Protein AF-A0A933FLZ3-F1 (afdb_monomer_lite)

Foldseek 3Di:
DAALPDADEDEAAEQEAEAAAVGEAFQELRAWFAAPPPHQPPHQFKADPPSDGFWDDQWEEEEQWATFDDPTGGGDHDDDLQDFDHWWIWWGFHPDPPKGIWGTFGEYAYEYAEYEAAHEYAREIAEIDDSHEWIEFGYYEYAYAEYAYDYAYAREIYAYANGIWHAFYHYEHEYQYDPHDDCVRYARAIYHYHPPTYTIHGGYYHYHYDPDDQRPPPPPPPPDDDPPDDPDPPPPPPPPPDDDDDDDDDDDDDDDDDDDDDDDDDDDD

Radius of gyration: 23.02 Å; chains: 1; bounding box: 46×37×81 Å

Structure (mmCIF, N/CA/C/O backbone):
data_AF-A0A933FLZ3-F1
#
_entry.id   AF-A0A933FLZ3-F1
#
loop_
_atom_site.group_PDB
_atom_site.id
_atom_site.type_symbol
_atom_site.label_atom_id
_atom_site.label_alt_id
_atom_site.label_comp_id
_atom_site.label_asym_id
_atom_site.label_entity_id
_atom_site.label_seq_id
_atom_site.pdbx_PDB_ins_code
_atom_site.Cartn_x
_atom_site.Cartn_y
_atom_site.Cartn_z
_atom_site.occupancy
_atom_site.B_iso_or_equiv
_atom_site.auth_seq_id
_atom_site.auth_comp_id
_atom_site.auth_asym_id
_atom_site.auth_atom_id
_atom_site.pdbx_PDB_model_num
ATOM 1 N N . MET A 1 1 ? 11.620 11.643 3.310 1.00 49.72 1 MET A N 1
ATOM 2 C CA . MET A 1 1 ? 11.599 10.931 2.009 1.00 49.72 1 MET A CA 1
ATOM 3 C C . MET A 1 1 ? 12.124 9.516 2.237 1.00 49.72 1 MET A C 1
ATOM 5 O O . MET A 1 1 ? 13.092 9.414 2.986 1.00 49.72 1 MET A O 1
ATOM 9 N N . PRO A 1 2 ? 11.504 8.452 1.684 1.00 60.62 2 PRO A N 1
ATOM 10 C CA . PRO A 1 2 ? 12.055 7.088 1.735 1.00 60.62 2 PRO A CA 1
ATOM 11 C C . PRO A 1 2 ? 13.521 7.049 1.293 1.00 60.62 2 PRO A C 1
ATOM 13 O O . PRO A 1 2 ? 13.923 7.832 0.434 1.00 60.62 2 PRO A O 1
ATOM 16 N N . THR A 1 3 ? 14.321 6.190 1.925 1.00 66.50 3 THR A N 1
ATOM 17 C CA . THR A 1 3 ? 15.752 6.033 1.631 1.00 66.50 3 THR A CA 1
ATOM 18 C C . THR A 1 3 ? 16.044 4.597 1.214 1.00 66.50 3 THR A C 1
ATOM 20 O O . THR A 1 3 ? 15.254 3.687 1.463 1.00 66.50 3 THR A O 1
ATOM 23 N N . ALA A 1 4 ? 17.208 4.373 0.607 1.00 63.31 4 ALA A N 1
ATOM 24 C CA . ALA A 1 4 ? 17.642 3.043 0.182 1.00 63.31 4 ALA A CA 1
ATOM 25 C C . ALA A 1 4 ? 17.971 2.079 1.331 1.00 63.31 4 ALA A C 1
ATOM 27 O O . ALA A 1 4 ? 18.386 0.956 1.069 1.00 63.31 4 ALA A O 1
ATOM 28 N N . THR A 1 5 ? 17.840 2.517 2.585 1.00 64.31 5 THR A N 1
ATOM 29 C CA . THR A 1 5 ? 18.276 1.765 3.770 1.00 64.31 5 THR A CA 1
ATOM 30 C C . THR A 1 5 ? 17.272 1.790 4.922 1.00 64.31 5 THR A C 1
ATOM 32 O O . THR A 1 5 ? 17.476 1.087 5.909 1.00 64.31 5 THR A O 1
ATOM 35 N N . ALA A 1 6 ? 16.174 2.550 4.820 1.00 65.56 6 ALA A N 1
ATOM 36 C CA . ALA A 1 6 ? 15.142 2.597 5.852 1.00 65.56 6 ALA A CA 1
ATOM 37 C C . ALA A 1 6 ? 13.725 2.680 5.259 1.00 65.56 6 ALA A C 1
ATOM 39 O O . ALA A 1 6 ? 13.434 3.517 4.402 1.00 65.56 6 ALA A O 1
ATOM 40 N N . GLY A 1 7 ? 12.832 1.821 5.761 1.00 62.25 7 GLY A N 1
ATOM 41 C CA . GLY A 1 7 ? 11.391 1.891 5.511 1.00 62.25 7 GLY A CA 1
ATOM 42 C C . GLY A 1 7 ? 10.680 2.752 6.558 1.00 62.25 7 GLY A C 1
ATOM 43 O O . GLY A 1 7 ? 11.127 2.844 7.700 1.00 62.25 7 GLY A O 1
ATOM 44 N N . TYR A 1 8 ? 9.563 3.379 6.185 1.00 77.50 8 TYR A N 1
ATOM 45 C CA . TYR A 1 8 ? 8.780 4.211 7.101 1.00 77.50 8 TYR A CA 1
ATOM 46 C C . TYR A 1 8 ? 7.682 3.390 7.771 1.00 77.50 8 TYR A C 1
ATOM 48 O O . TYR A 1 8 ? 6.825 2.808 7.100 1.00 77.50 8 TYR A O 1
ATOM 56 N N . LYS A 1 9 ? 7.705 3.395 9.104 1.00 87.69 9 LYS A N 1
ATOM 57 C CA . LYS A 1 9 ? 6.746 2.712 9.966 1.00 87.69 9 LYS A CA 1
ATOM 58 C C . LYS A 1 9 ? 6.125 3.706 10.945 1.00 87.69 9 LYS A C 1
ATOM 60 O O . LYS A 1 9 ? 6.845 4.467 11.585 1.00 87.69 9 LYS A O 1
ATOM 65 N N . VAL A 1 10 ? 4.808 3.640 11.098 1.00 91.00 10 VAL A N 1
ATOM 66 C CA . VAL A 1 10 ? 4.067 4.249 12.209 1.00 91.00 10 VAL A CA 1
ATOM 67 C C . VAL A 1 10 ? 3.631 3.132 13.153 1.00 91.00 10 VAL A C 1
ATOM 69 O O . VAL A 1 10 ? 3.030 2.158 12.703 1.00 91.00 10 VAL A O 1
ATOM 72 N N . ASP A 1 11 ? 3.964 3.263 14.436 1.00 92.44 11 ASP A N 1
ATOM 73 C CA . ASP A 1 11 ? 3.561 2.345 15.506 1.00 92.44 11 ASP A CA 1
ATOM 74 C C . ASP A 1 11 ? 2.829 3.149 16.586 1.00 92.44 11 ASP A C 1
ATOM 76 O O . ASP A 1 11 ? 3.399 4.093 17.137 1.00 92.44 11 ASP A O 1
ATOM 80 N N . ILE A 1 12 ? 1.558 2.837 16.833 1.00 90.94 12 ILE A N 1
ATOM 81 C CA . ILE A 1 12 ? 0.712 3.543 17.802 1.00 90.94 12 ILE A CA 1
ATOM 82 C C . ILE A 1 12 ? 0.109 2.517 18.751 1.00 90.94 12 ILE A C 1
ATOM 84 O O . ILE A 1 12 ? -0.495 1.541 18.312 1.00 90.94 12 ILE A O 1
ATOM 88 N N . SER A 1 13 ? 0.220 2.781 20.050 1.00 93.38 13 SER A N 1
ATOM 89 C CA . SER A 1 13 ? -0.417 1.990 21.097 1.00 93.38 13 SER A CA 1
ATOM 90 C C . SER A 1 13 ? -1.148 2.917 22.062 1.00 93.38 13 SER A C 1
ATOM 92 O O . SER A 1 13 ? -0.543 3.861 22.573 1.00 93.38 13 SER A O 1
ATOM 94 N N . ALA A 1 14 ? -2.448 2.704 22.269 1.00 90.88 14 ALA A N 1
ATOM 95 C CA . ALA A 1 14 ? -3.270 3.564 23.122 1.00 90.88 14 ALA A CA 1
ATOM 96 C C . ALA A 1 14 ? -4.508 2.840 23.670 1.00 90.88 14 ALA A C 1
ATOM 98 O O . ALA A 1 14 ? -5.087 1.993 23.006 1.00 90.88 14 ALA A O 1
ATOM 99 N N . ASN A 1 15 ? -5.014 3.221 24.844 1.00 90.94 15 ASN A N 1
ATOM 100 C CA . ASN A 1 15 ? -6.300 2.681 25.319 1.00 90.94 15 ASN A CA 1
ATOM 101 C C . ASN A 1 15 ? -7.487 3.197 24.486 1.00 90.94 15 ASN A C 1
ATOM 103 O O . ASN A 1 15 ? -8.404 2.441 24.169 1.00 90.94 15 ASN A O 1
ATOM 107 N N . SER A 1 16 ? -7.445 4.471 24.094 1.00 94.06 16 SER A N 1
ATOM 108 C CA . SER A 1 16 ? -8.414 5.101 23.199 1.00 94.06 16 SER A CA 1
ATOM 109 C C . SER A 1 16 ? -7.672 5.900 22.134 1.00 94.06 16 SER A C 1
ATOM 111 O O . SER A 1 16 ? -6.755 6.654 22.461 1.00 94.06 16 SER A O 1
ATOM 113 N N . LEU A 1 17 ? -8.062 5.729 20.873 1.00 97.25 17 LEU A N 1
ATOM 114 C CA . LEU A 1 17 ? -7.525 6.452 19.728 1.00 97.25 17 LEU A CA 1
ATOM 115 C C . LEU A 1 17 ? -8.673 7.046 18.911 1.00 97.25 17 LEU A C 1
ATOM 117 O O . LEU A 1 17 ? -9.641 6.354 18.595 1.00 97.25 17 LEU A O 1
ATOM 121 N N . THR A 1 18 ? -8.520 8.306 18.512 1.00 97.94 18 THR A N 1
ATOM 122 C CA . THR A 1 18 ? -9.435 8.980 17.589 1.00 97.94 18 THR A CA 1
ATOM 123 C C . THR A 1 18 ? -8.639 9.566 16.433 1.00 97.94 18 THR A C 1
ATOM 125 O O . THR A 1 18 ? -7.663 10.281 16.650 1.00 97.94 18 THR A O 1
ATOM 128 N N . ILE A 1 19 ? -9.076 9.281 15.208 1.00 97.12 19 ILE A N 1
ATOM 129 C CA . ILE A 1 19 ? -8.679 10.004 13.999 1.00 97.12 19 ILE A CA 1
ATOM 130 C C . ILE A 1 19 ? -9.953 10.638 13.446 1.00 97.12 19 ILE A C 1
ATOM 132 O O . ILE A 1 19 ? -10.768 9.951 12.825 1.00 97.12 19 ILE A O 1
ATOM 136 N N . ASP A 1 20 ? -10.137 11.931 13.709 1.00 96.62 20 ASP A N 1
ATOM 137 C CA . ASP A 1 20 ? -11.293 12.686 13.217 1.00 96.62 20 ASP A CA 1
ATOM 138 C C . ASP A 1 20 ? -11.285 12.832 11.684 1.00 96.62 20 ASP A C 1
ATOM 140 O O . ASP A 1 20 ? -10.291 12.540 11.018 1.00 96.62 20 ASP A O 1
ATOM 144 N N . SER A 1 21 ? -12.391 13.317 11.117 1.00 95.75 21 SER A N 1
ATOM 145 C CA . SER A 1 21 ? -12.589 13.446 9.666 1.00 95.75 21 SER A CA 1
ATOM 146 C C . SER A 1 21 ? -11.607 14.385 8.953 1.00 95.75 21 SER A C 1
ATOM 148 O O . SER A 1 21 ? -11.509 14.344 7.729 1.00 95.75 21 SER A O 1
ATOM 150 N N . THR A 1 22 ? -10.902 15.251 9.685 1.00 94.50 22 THR A N 1
ATOM 151 C CA . THR A 1 22 ? -9.871 16.156 9.147 1.00 94.50 22 THR A CA 1
ATOM 152 C C . THR A 1 22 ? -8.454 15.602 9.309 1.00 94.50 22 THR A C 1
ATOM 154 O O . THR A 1 22 ? -7.515 16.099 8.686 1.00 94.50 22 THR A O 1
ATOM 157 N N . SER A 1 23 ? -8.304 14.541 10.100 1.00 96.94 23 SER A N 1
ATOM 158 C CA . SER A 1 23 ? -7.038 13.910 10.441 1.00 96.94 23 SER A CA 1
ATOM 159 C C . SER A 1 23 ? -6.741 12.683 9.574 1.00 96.94 23 SER A C 1
ATOM 161 O O . SER A 1 23 ? -7.628 12.006 9.044 1.00 96.94 23 SER A O 1
ATOM 163 N N . LYS A 1 24 ? -5.452 12.361 9.429 1.00 96.62 24 LYS A N 1
ATOM 164 C CA . LYS A 1 24 ? -5.012 11.138 8.747 1.00 96.62 24 LYS A CA 1
ATOM 165 C C . LYS A 1 24 ? -3.679 10.611 9.263 1.00 96.62 24 LYS A C 1
ATOM 167 O O . LYS A 1 24 ? -2.788 11.384 9.607 1.00 96.62 24 LYS A O 1
ATOM 172 N N . VAL A 1 25 ? -3.525 9.291 9.221 1.00 97.19 25 VAL A N 1
ATOM 173 C CA . VAL A 1 25 ? -2.223 8.615 9.260 1.00 97.19 25 VAL A CA 1
ATOM 174 C C . VAL A 1 25 ? -1.817 8.344 7.817 1.00 97.19 25 VAL A C 1
ATOM 176 O O . VAL A 1 25 ? -2.431 7.522 7.141 1.00 97.19 25 VAL A O 1
ATOM 179 N N . ASP A 1 26 ? -0.801 9.056 7.333 1.00 96.69 26 ASP A N 1
ATOM 180 C CA . ASP A 1 26 ? -0.393 9.018 5.927 1.00 96.69 26 ASP A CA 1
ATOM 181 C C . ASP A 1 26 ? 1.059 8.558 5.774 1.00 96.69 26 ASP A C 1
ATOM 183 O O . ASP A 1 26 ? 2.011 9.302 6.021 1.00 96.69 26 ASP A O 1
ATOM 187 N N . VAL A 1 27 ? 1.215 7.308 5.345 1.00 97.12 27 VAL A N 1
ATOM 188 C CA . VAL A 1 27 ? 2.490 6.705 4.944 1.00 97.12 27 VAL A CA 1
ATOM 189 C C . VAL A 1 27 ? 2.478 6.322 3.460 1.00 97.12 27 VAL A C 1
ATOM 191 O O . VAL A 1 27 ? 3.240 5.454 3.025 1.00 97.12 27 VAL A O 1
ATOM 194 N N . ALA A 1 28 ? 1.626 6.959 2.652 1.00 98.25 28 ALA A N 1
ATOM 195 C CA . ALA A 1 28 ? 1.574 6.707 1.221 1.00 98.25 28 ALA A CA 1
ATOM 196 C C . ALA A 1 28 ? 2.917 7.047 0.556 1.00 98.25 28 ALA A C 1
ATOM 198 O O . ALA A 1 28 ? 3.554 8.057 0.861 1.00 98.25 28 ALA A O 1
ATOM 199 N N . SER A 1 29 ? 3.355 6.204 -0.381 1.00 97.38 29 SER A N 1
ATOM 200 C CA . SER A 1 29 ? 4.621 6.374 -1.113 1.00 97.38 29 SER A CA 1
ATOM 201 C C . SER A 1 29 ? 5.877 6.433 -0.220 1.00 97.38 29 SER A C 1
ATOM 203 O O . SER A 1 29 ? 6.882 7.034 -0.611 1.00 97.38 29 SER A O 1
ATOM 205 N N . ARG A 1 30 ? 5.828 5.870 1.001 1.00 96.81 30 ARG A N 1
ATOM 206 C CA . ARG A 1 30 ? 6.942 5.848 1.975 1.00 96.81 30 ARG A CA 1
ATOM 207 C C . ARG A 1 30 ? 7.618 4.473 2.141 1.00 96.81 30 ARG A C 1
ATOM 209 O O . ARG A 1 30 ? 8.337 4.258 3.115 1.00 96.81 30 ARG A O 1
ATOM 216 N N . GLY A 1 31 ? 7.381 3.550 1.215 1.00 97.38 31 GLY A N 1
ATOM 217 C CA . GLY A 1 31 ? 8.025 2.239 1.143 1.00 97.38 31 GLY A CA 1
ATOM 218 C C . GLY A 1 31 ? 9.303 2.235 0.306 1.00 97.38 31 GLY A C 1
ATOM 219 O O . GLY A 1 31 ? 9.977 3.259 0.182 1.00 97.38 31 GLY A O 1
ATOM 220 N N . PHE A 1 32 ? 9.644 1.078 -0.266 1.00 98.38 32 PHE A N 1
ATOM 221 C CA . PHE A 1 32 ? 10.832 0.925 -1.105 1.00 98.38 32 PHE A CA 1
ATOM 222 C C . PHE A 1 32 ? 10.760 1.811 -2.357 1.00 98.38 32 PHE A C 1
ATOM 224 O O . PHE A 1 32 ? 9.687 2.045 -2.923 1.00 98.38 32 PHE A O 1
ATOM 231 N N . LEU A 1 33 ? 11.923 2.307 -2.785 1.00 98.38 33 LEU A N 1
ATOM 232 C CA . LEU A 1 33 ? 12.031 3.270 -3.878 1.00 98.38 33 LEU A CA 1
ATOM 233 C C . LEU A 1 33 ? 11.733 2.636 -5.242 1.00 98.38 33 LEU A C 1
ATOM 235 O O . LEU A 1 33 ? 12.150 1.515 -5.528 1.00 98.38 33 LEU A O 1
ATOM 239 N N . GLY A 1 34 ? 11.035 3.368 -6.107 1.00 98.25 34 GLY A N 1
ATOM 240 C CA . GLY A 1 34 ? 10.845 2.995 -7.509 1.00 98.25 34 GLY A CA 1
ATOM 241 C C . GLY A 1 34 ? 12.086 3.257 -8.369 1.00 98.25 34 GLY A C 1
ATOM 242 O O . GLY A 1 34 ? 13.029 3.932 -7.951 1.00 98.25 34 GLY A O 1
ATOM 243 N N . GLY A 1 35 ? 12.105 2.721 -9.588 1.00 98.00 35 GLY A N 1
ATOM 244 C CA . GLY A 1 35 ? 13.198 2.920 -10.541 1.00 98.00 35 GLY A CA 1
ATOM 245 C C . GLY A 1 35 ? 13.467 4.402 -10.824 1.00 98.00 35 GLY A C 1
ATOM 246 O O . GLY A 1 35 ? 12.540 5.192 -10.989 1.00 98.00 35 GLY A O 1
ATOM 247 N N . LYS A 1 36 ? 14.746 4.773 -10.889 1.00 97.25 36 LYS A N 1
ATOM 248 C CA . LYS A 1 36 ? 15.303 6.120 -11.110 1.00 97.25 36 LYS A CA 1
ATOM 249 C C . LYS A 1 36 ? 14.946 7.153 -10.037 1.00 97.25 36 LYS A C 1
ATOM 251 O O . LYS A 1 36 ? 15.308 8.319 -10.174 1.00 97.25 36 LYS A O 1
ATOM 256 N N . GLN A 1 37 ? 14.280 6.749 -8.958 1.00 97.00 37 GLN A N 1
ATOM 257 C CA . GLN A 1 37 ? 14.013 7.637 -7.833 1.00 97.00 37 GLN A CA 1
ATOM 258 C C . GLN A 1 37 ? 15.326 8.043 -7.147 1.00 97.00 37 GLN A C 1
ATOM 260 O O . GLN A 1 37 ? 16.231 7.208 -7.028 1.00 97.00 37 GLN A O 1
ATOM 265 N N . PRO A 1 38 ? 15.445 9.291 -6.658 1.00 94.62 38 PRO A N 1
ATOM 266 C CA . PRO A 1 38 ? 16.615 9.722 -5.906 1.00 94.62 38 PRO A CA 1
ATOM 267 C C . PRO A 1 38 ? 16.921 8.767 -4.747 1.00 94.62 38 PRO A C 1
ATOM 269 O O . PRO A 1 38 ? 16.056 8.475 -3.923 1.00 94.62 38 PRO A O 1
ATOM 272 N N . GLY A 1 39 ? 18.159 8.277 -4.697 1.00 93.19 39 GLY A N 1
ATOM 273 C CA . GLY A 1 39 ? 18.618 7.322 -3.689 1.00 93.19 39 GLY A CA 1
ATOM 274 C C . GLY A 1 39 ? 18.493 5.850 -4.083 1.00 93.19 39 GLY A C 1
ATOM 275 O O . GLY A 1 39 ? 19.142 5.037 -3.442 1.00 93.19 39 GLY A O 1
ATOM 276 N N . ASN A 1 40 ? 17.748 5.476 -5.129 1.00 96.12 40 ASN A N 1
ATOM 277 C CA . ASN A 1 40 ? 17.697 4.083 -5.584 1.00 96.12 40 ASN A CA 1
ATOM 278 C C . ASN A 1 40 ? 18.995 3.705 -6.339 1.00 96.12 40 ASN A C 1
ATOM 280 O O . ASN A 1 40 ? 19.263 4.285 -7.395 1.00 96.12 40 ASN A O 1
ATOM 284 N N . PRO A 1 41 ? 19.791 2.726 -5.857 1.00 96.00 41 PRO A N 1
ATOM 285 C CA . PRO A 1 41 ? 21.058 2.357 -6.487 1.00 96.00 41 PRO A CA 1
ATOM 286 C C . PRO A 1 41 ? 20.900 1.455 -7.724 1.00 96.00 41 PRO A C 1
ATOM 288 O O . PRO A 1 41 ? 21.867 1.250 -8.453 1.00 96.00 41 PRO A O 1
ATOM 291 N N . PHE A 1 42 ? 19.706 0.918 -7.999 1.00 96.81 42 PHE A N 1
ATOM 292 C CA . PHE A 1 42 ? 19.474 -0.081 -9.054 1.00 96.81 42 PHE A CA 1
ATOM 293 C C . PHE A 1 42 ? 19.017 0.520 -10.389 1.00 96.81 42 PHE A C 1
ATOM 295 O O . PHE A 1 42 ? 18.425 -0.162 -11.230 1.00 96.81 42 PHE A O 1
ATOM 302 N N . GLY A 1 43 ? 19.281 1.810 -10.606 1.00 96.06 43 GLY A N 1
ATOM 303 C CA . GLY A 1 43 ? 18.947 2.493 -11.848 1.00 96.06 43 GLY A CA 1
ATOM 304 C C . GLY A 1 43 ? 17.454 2.393 -12.141 1.00 96.06 43 GLY A C 1
ATOM 305 O O . GLY A 1 43 ? 16.652 3.017 -11.468 1.00 96.06 43 GLY A O 1
ATOM 306 N N . ARG A 1 44 ? 17.066 1.621 -13.155 1.00 97.56 44 ARG A N 1
ATOM 307 C CA . ARG A 1 44 ? 15.678 1.518 -13.642 1.00 97.56 44 ARG A CA 1
ATOM 308 C C . ARG A 1 44 ? 14.796 0.547 -12.860 1.00 97.56 44 ARG A C 1
ATOM 310 O O . ARG A 1 44 ? 13.585 0.535 -13.069 1.00 97.56 44 ARG A O 1
ATOM 317 N N . TYR A 1 45 ? 15.383 -0.268 -11.997 1.00 98.44 45 TYR A N 1
ATOM 318 C CA . TYR A 1 45 ? 14.654 -1.311 -11.289 1.00 98.44 45 TYR A CA 1
ATOM 319 C C . TYR A 1 45 ? 14.017 -0.762 -10.018 1.00 98.44 45 TYR A C 1
ATOM 321 O O . TYR A 1 45 ? 14.597 0.087 -9.338 1.00 98.44 45 TYR A O 1
ATOM 329 N N . GLY A 1 46 ? 12.811 -1.228 -9.703 1.00 98.31 46 GLY A N 1
ATOM 330 C CA . GLY A 1 46 ? 12.192 -0.936 -8.415 1.00 98.31 46 GLY A CA 1
ATOM 331 C C . GLY A 1 46 ? 12.914 -1.685 -7.297 1.00 98.31 46 GLY A C 1
ATOM 332 O O . GLY A 1 46 ? 13.450 -2.767 -7.520 1.00 98.31 46 GLY A O 1
ATOM 333 N N . MET A 1 47 ? 12.934 -1.129 -6.090 1.00 98.44 47 MET A N 1
ATOM 334 C CA . MET A 1 47 ? 13.451 -1.810 -4.902 1.00 98.44 47 MET A CA 1
ATOM 335 C C . MET A 1 47 ? 12.379 -2.691 -4.255 1.00 98.44 47 MET A C 1
ATOM 337 O O . MET A 1 47 ? 11.187 -2.369 -4.286 1.00 98.44 47 MET A O 1
ATOM 341 N N . THR A 1 48 ? 12.812 -3.778 -3.623 1.00 98.38 48 THR A N 1
ATOM 342 C CA . THR A 1 48 ? 11.947 -4.718 -2.898 1.00 98.38 48 THR A CA 1
ATOM 343 C C . THR A 1 48 ? 12.545 -5.121 -1.543 1.00 98.38 48 THR A C 1
ATOM 345 O O . THR A 1 48 ? 13.522 -4.525 -1.079 1.00 98.38 48 THR A O 1
ATOM 348 N N . LEU A 1 49 ? 11.928 -6.113 -0.891 1.00 96.25 49 LEU A N 1
ATOM 349 C CA . LEU A 1 49 ? 12.299 -6.645 0.417 1.00 96.25 49 LEU A CA 1
ATOM 350 C C . LEU A 1 49 ? 13.817 -6.846 0.553 1.00 96.25 49 LEU A C 1
ATOM 352 O O . LEU A 1 49 ? 14.478 -7.374 -0.338 1.00 96.25 49 LEU A O 1
ATOM 356 N N . GLY A 1 50 ? 14.366 -6.414 1.691 1.00 95.19 50 GLY A N 1
ATOM 357 C CA . GLY A 1 50 ? 15.804 -6.489 1.958 1.00 95.19 50 GLY A CA 1
ATOM 358 C C . GLY A 1 50 ? 16.641 -5.452 1.202 1.00 95.19 50 GLY A C 1
ATOM 359 O O . GLY A 1 50 ? 17.849 -5.641 1.076 1.00 95.19 50 GLY A O 1
ATOM 360 N N . PHE A 1 51 ? 16.019 -4.379 0.696 1.00 95.38 51 PHE A N 1
ATOM 361 C CA . PHE A 1 51 ? 16.678 -3.317 -0.078 1.00 95.38 51 PHE A CA 1
ATOM 362 C C . PHE A 1 51 ? 17.383 -3.838 -1.339 1.00 95.38 51 PHE A C 1
ATOM 364 O O . PHE A 1 51 ? 18.406 -3.305 -1.761 1.00 95.38 51 PHE A O 1
ATOM 371 N N . GLN A 1 52 ? 16.826 -4.891 -1.937 1.00 96.69 52 GLN A N 1
ATOM 372 C CA . GLN A 1 52 ? 17.350 -5.526 -3.143 1.00 96.69 52 GLN A CA 1
ATOM 373 C C . GLN A 1 52 ? 16.663 -4.981 -4.400 1.00 96.69 52 GLN A C 1
ATOM 375 O O . GLN A 1 52 ? 15.593 -4.367 -4.331 1.00 96.69 52 GLN A O 1
ATOM 380 N N . SER A 1 53 ? 17.263 -5.251 -5.560 1.00 97.94 53 SER A N 1
ATOM 381 C CA . SER A 1 53 ? 16.603 -5.052 -6.851 1.00 97.94 53 SER A CA 1
ATOM 382 C C . SER A 1 53 ? 15.364 -5.945 -6.951 1.00 97.94 53 SER A C 1
ATOM 384 O O . SER A 1 53 ? 15.414 -7.127 -6.619 1.00 97.94 53 SER A O 1
ATOM 386 N N . GLY A 1 54 ? 14.257 -5.380 -7.416 1.00 98.25 54 GLY A N 1
ATOM 387 C CA . GLY A 1 54 ? 12.958 -6.029 -7.519 1.00 98.25 54 GLY A CA 1
ATOM 388 C C . GLY A 1 54 ? 12.421 -5.995 -8.943 1.00 98.25 54 GLY A C 1
ATOM 389 O O . GLY A 1 54 ? 12.940 -6.675 -9.825 1.00 98.25 54 GLY A O 1
ATOM 390 N N . SER A 1 55 ? 11.348 -5.230 -9.150 1.00 98.44 55 SER A N 1
ATOM 391 C CA . SER A 1 55 ? 10.662 -5.131 -10.439 1.00 98.44 55 SER A CA 1
ATOM 392 C C . SER A 1 55 ? 11.586 -4.615 -11.553 1.00 98.44 55 SER A C 1
ATOM 394 O O . SER A 1 55 ? 12.433 -3.742 -11.336 1.00 98.44 55 SER A O 1
ATOM 396 N N . THR A 1 56 ? 11.401 -5.132 -12.771 1.00 98.44 56 THR A N 1
ATOM 397 C CA . THR A 1 56 ? 12.183 -4.779 -13.968 1.00 98.44 56 THR A CA 1
ATOM 398 C C . THR A 1 56 ? 11.295 -4.363 -15.144 1.00 98.44 56 THR A C 1
ATOM 400 O O . THR A 1 56 ? 10.068 -4.507 -15.117 1.00 98.44 56 THR A O 1
ATOM 403 N N . GLY A 1 57 ? 11.923 -3.823 -16.194 1.00 95.94 57 GLY A N 1
ATOM 404 C CA . GLY A 1 57 ? 11.218 -3.317 -17.370 1.00 95.94 57 GLY A CA 1
ATOM 405 C C . GLY A 1 57 ? 10.256 -2.201 -16.983 1.00 95.94 57 GLY A C 1
ATOM 406 O O . GLY A 1 57 ? 10.634 -1.234 -16.326 1.00 95.94 57 GLY A O 1
ATOM 407 N N . THR A 1 58 ? 8.993 -2.365 -17.347 1.00 96.62 58 THR A N 1
ATOM 408 C CA . THR A 1 58 ? 7.904 -1.451 -16.996 1.00 96.62 58 THR A CA 1
ATOM 409 C C . THR A 1 58 ? 6.844 -2.150 -16.147 1.00 96.62 58 THR A C 1
ATOM 411 O O . THR A 1 58 ? 5.642 -1.869 -16.230 1.00 96.62 58 THR A O 1
ATOM 414 N N . SER A 1 59 ? 7.317 -3.076 -15.308 1.00 98.50 59 SER A N 1
ATOM 415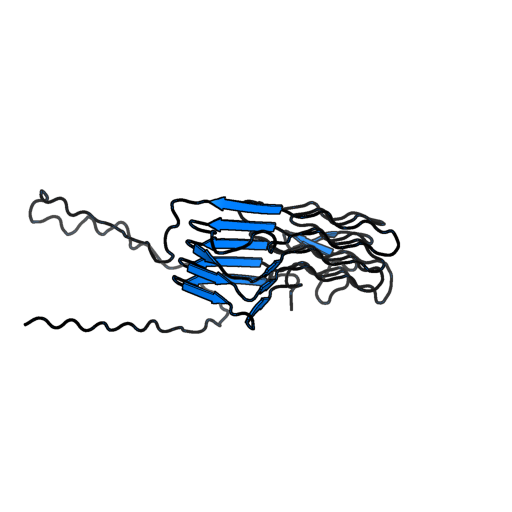 C CA . SER A 1 59 ? 6.502 -3.863 -14.385 1.00 98.50 59 SER A CA 1
ATOM 416 C C . SER A 1 59 ? 6.300 -3.154 -13.047 1.00 98.50 59 SER A C 1
ATOM 418 O O . SER A 1 59 ? 7.199 -2.477 -12.537 1.00 98.50 59 SER A O 1
ATOM 420 N N . GLY A 1 60 ? 5.114 -3.324 -12.467 1.00 98.69 60 GLY A N 1
ATOM 421 C CA . GLY A 1 60 ? 4.760 -2.763 -11.166 1.00 98.69 60 GLY A CA 1
ATOM 422 C C . GLY A 1 60 ? 5.479 -3.458 -10.011 1.00 98.69 60 GLY A C 1
ATOM 423 O O . GLY A 1 60 ? 5.912 -4.606 -10.122 1.00 98.69 60 GLY A O 1
ATOM 424 N N . GLY A 1 61 ? 5.590 -2.766 -8.878 1.00 98.75 61 GLY A N 1
ATOM 425 C CA . GLY A 1 61 ? 6.033 -3.393 -7.632 1.00 98.75 61 GLY A CA 1
ATOM 426 C C . GLY A 1 61 ? 4.971 -4.356 -7.096 1.00 98.75 61 GLY A C 1
ATOM 427 O O . GLY A 1 61 ? 3.776 -4.123 -7.295 1.00 98.75 61 GLY A O 1
ATOM 428 N N . SER A 1 62 ? 5.390 -5.400 -6.380 1.00 98.88 62 SER A N 1
ATOM 429 C CA . SER A 1 62 ? 4.489 -6.344 -5.694 1.00 98.88 62 SER A CA 1
ATOM 430 C C . SER A 1 62 ? 4.658 -6.291 -4.180 1.00 98.88 62 SER A C 1
ATOM 432 O O . SER A 1 62 ? 5.779 -6.125 -3.703 1.00 98.88 62 SER A O 1
ATOM 434 N N . TYR A 1 63 ? 3.577 -6.523 -3.430 1.00 98.75 63 TYR A N 1
ATOM 435 C CA . TYR A 1 63 ? 3.642 -6.854 -2.000 1.00 98.75 63 TYR A CA 1
ATOM 436 C C . TYR A 1 63 ? 2.579 -7.889 -1.623 1.00 98.75 63 TYR A C 1
ATOM 438 O O . TYR A 1 63 ? 2.888 -9.081 -1.580 1.00 98.75 63 TYR A O 1
ATOM 446 N N . GLY A 1 64 ? 1.340 -7.448 -1.375 1.00 98.25 64 GLY A N 1
ATOM 447 C CA . GLY A 1 64 ? 0.200 -8.323 -1.097 1.00 98.25 64 GLY A CA 1
ATOM 448 C C . GLY A 1 64 ? -0.417 -8.900 -2.367 1.00 98.25 64 GLY A C 1
ATOM 449 O O . GLY A 1 64 ? -0.823 -10.056 -2.375 1.00 98.25 64 GLY A O 1
ATOM 450 N N . GLY A 1 65 ? -0.446 -8.103 -3.432 1.00 98.81 65 GLY A N 1
ATOM 451 C CA . GLY A 1 65 ? -0.784 -8.505 -4.792 1.00 98.81 65 GLY A CA 1
ATOM 452 C C . GLY A 1 65 ? 0.435 -8.415 -5.706 1.00 98.81 65 GLY A C 1
ATOM 453 O O . GLY A 1 65 ? 1.377 -7.659 -5.438 1.00 98.81 65 GLY A O 1
ATOM 454 N N . LEU A 1 66 ? 0.417 -9.190 -6.791 1.00 98.88 66 LEU A N 1
ATOM 455 C CA . LEU A 1 66 ? 1.443 -9.143 -7.829 1.00 98.88 66 LEU A CA 1
ATOM 456 C C . LEU A 1 66 ? 1.287 -7.872 -8.681 1.00 98.88 66 LEU A C 1
ATOM 458 O O . LEU A 1 66 ? 0.180 -7.552 -9.110 1.00 98.88 66 LEU A O 1
ATOM 462 N N . GLY A 1 67 ? 2.374 -7.149 -8.942 1.00 98.75 67 GLY A N 1
ATOM 463 C CA . GLY A 1 67 ? 2.383 -6.036 -9.892 1.00 98.75 67 GLY A CA 1
ATOM 464 C C . GLY A 1 67 ? 2.121 -6.501 -11.327 1.00 98.75 67 GLY A C 1
ATOM 465 O O . GLY A 1 67 ? 2.389 -7.648 -11.681 1.00 98.75 67 GLY A O 1
ATOM 466 N N . GLY A 1 68 ? 1.603 -5.611 -12.172 1.00 98.69 68 GLY A N 1
ATOM 467 C CA . GLY A 1 68 ? 1.435 -5.899 -13.594 1.00 98.69 68 GLY A CA 1
ATOM 468 C C . GLY A 1 68 ? 2.793 -6.099 -14.274 1.00 98.69 68 GLY A C 1
ATOM 469 O O . GLY A 1 68 ? 3.757 -5.402 -13.950 1.00 98.69 68 GLY A O 1
ATOM 470 N N . ALA A 1 69 ? 2.876 -7.058 -15.195 1.00 98.00 69 ALA A N 1
ATOM 471 C CA . ALA A 1 69 ? 4.115 -7.434 -15.873 1.00 98.00 69 ALA A CA 1
ATOM 472 C C . ALA A 1 69 ? 4.166 -6.863 -17.296 1.00 98.00 69 ALA A C 1
ATOM 474 O O . ALA A 1 69 ? 3.295 -7.154 -18.113 1.00 98.00 69 ALA A O 1
ATOM 475 N N . SER A 1 70 ? 5.197 -6.078 -17.606 1.00 96.00 70 SER A N 1
ATOM 476 C CA . SER A 1 70 ? 5.419 -5.513 -18.942 1.00 96.00 70 SER A CA 1
ATOM 477 C C . SER A 1 70 ? 6.913 -5.319 -19.189 1.00 96.00 70 SER A C 1
ATOM 479 O O . SER A 1 70 ? 7.611 -4.752 -18.345 1.00 96.00 70 SER A O 1
ATOM 481 N N . GLU A 1 71 ? 7.403 -5.796 -20.341 1.00 94.25 71 GLU A N 1
ATOM 482 C CA . GLU A 1 71 ? 8.802 -5.653 -20.807 1.00 94.25 71 GLU A CA 1
ATOM 483 C C . GLU A 1 71 ? 9.861 -6.127 -19.788 1.00 94.25 71 GLU A C 1
ATOM 485 O O . GLU A 1 71 ? 11.017 -5.708 -19.811 1.00 94.25 71 GLU A O 1
ATOM 490 N N . GLY A 1 72 ? 9.449 -6.975 -18.851 1.00 96.19 72 GLY A N 1
ATOM 491 C CA . GLY A 1 72 ? 10.200 -7.365 -17.670 1.00 96.19 72 GLY A CA 1
ATOM 492 C C . GLY A 1 72 ? 9.305 -8.162 -16.731 1.00 96.19 72 GLY A C 1
ATOM 493 O O . GLY A 1 72 ? 8.312 -8.757 -17.156 1.00 96.19 72 GLY A O 1
ATOM 494 N N . SER A 1 73 ? 9.648 -8.185 -15.448 1.00 98.31 73 SER A N 1
ATOM 495 C CA . SER A 1 73 ? 8.872 -8.918 -14.449 1.00 98.31 73 SER A CA 1
ATOM 496 C C . SER A 1 73 ? 8.705 -8.123 -13.155 1.00 98.31 73 SER A C 1
ATOM 498 O O . SER A 1 73 ? 9.631 -7.416 -12.746 1.00 98.31 73 SER A O 1
ATOM 500 N N . PRO A 1 74 ? 7.545 -8.228 -12.486 1.00 98.62 74 PRO A N 1
ATOM 501 C CA . PRO A 1 74 ? 7.382 -7.733 -11.126 1.00 98.62 74 PRO A CA 1
ATOM 502 C C . PRO A 1 74 ? 8.213 -8.589 -10.153 1.00 98.62 74 PRO A C 1
ATOM 504 O O . PRO A 1 74 ? 8.534 -9.743 -10.444 1.00 98.62 74 PRO A O 1
ATOM 507 N N . ASN A 1 75 ? 8.535 -8.060 -8.969 1.00 98.69 75 ASN A N 1
ATOM 508 C CA . ASN A 1 75 ? 9.069 -8.898 -7.890 1.00 98.69 75 ASN A CA 1
ATOM 509 C C . ASN A 1 75 ? 7.989 -9.883 -7.385 1.00 98.69 75 ASN A C 1
ATOM 511 O O . ASN A 1 75 ? 6.797 -9.589 -7.521 1.00 98.69 75 ASN A O 1
ATOM 515 N N . PRO A 1 76 ? 8.352 -11.020 -6.762 1.00 98.56 76 PRO A N 1
ATOM 516 C CA . PRO A 1 76 ? 7.383 -11.872 -6.075 1.00 98.56 76 PRO A CA 1
ATOM 517 C C . PRO A 1 76 ? 6.663 -11.127 -4.944 1.00 98.56 76 PRO A C 1
ATOM 519 O O . PRO A 1 76 ? 7.214 -10.199 -4.346 1.00 98.56 76 PRO A O 1
ATOM 522 N N . THR A 1 77 ? 5.446 -11.558 -4.612 1.00 98.62 77 THR A N 1
ATOM 523 C CA . THR A 1 77 ? 4.780 -11.156 -3.363 1.00 98.62 77 THR A CA 1
ATOM 524 C C . THR A 1 77 ? 5.559 -11.674 -2.153 1.00 98.62 77 THR A C 1
ATOM 526 O O . THR A 1 77 ? 6.150 -12.750 -2.218 1.00 98.62 77 THR A O 1
ATOM 529 N N . TYR A 1 78 ? 5.525 -10.956 -1.032 1.00 98.50 78 TYR A N 1
ATOM 530 C CA . TYR A 1 78 ? 6.257 -11.322 0.190 1.00 98.50 78 TYR A CA 1
ATOM 531 C C . TYR A 1 78 ? 5.498 -10.910 1.451 1.00 98.50 78 TYR A C 1
ATOM 533 O O . TYR A 1 78 ? 4.455 -10.258 1.366 1.00 98.50 78 TYR A O 1
ATOM 541 N N . GLY A 1 79 ? 6.035 -11.291 2.610 1.00 96.69 79 GLY A N 1
ATOM 542 C CA . GLY A 1 79 ? 5.435 -11.035 3.916 1.00 96.69 79 GLY A CA 1
ATOM 543 C C . GLY A 1 79 ? 4.279 -11.979 4.239 1.00 96.69 79 GLY A C 1
ATOM 544 O O . GLY A 1 79 ? 3.886 -12.822 3.430 1.00 96.69 79 GLY A O 1
ATOM 545 N N . ASP A 1 80 ? 3.729 -11.814 5.436 1.00 96.88 80 ASP A N 1
ATOM 546 C CA . ASP A 1 80 ? 2.593 -12.585 5.937 1.00 96.88 80 ASP A CA 1
ATOM 547 C C . ASP A 1 80 ? 1.314 -11.736 5.895 1.00 96.88 80 ASP A C 1
ATOM 549 O O . ASP A 1 80 ? 1.291 -10.592 6.349 1.00 96.88 80 ASP A O 1
ATOM 553 N N . LEU A 1 81 ? 0.222 -12.300 5.371 1.00 95.88 81 LEU A N 1
ATOM 554 C CA . LEU A 1 81 ? -1.088 -11.642 5.376 1.00 95.88 81 LEU A CA 1
ATOM 555 C C . LEU A 1 81 ? -1.660 -11.487 6.792 1.00 95.88 81 LEU A C 1
ATOM 557 O O . LEU A 1 81 ? -2.412 -10.547 7.031 1.00 95.88 81 LEU A O 1
ATOM 561 N N . ARG A 1 82 ? -1.312 -12.389 7.723 1.00 96.88 82 ARG A N 1
ATOM 562 C CA . ARG A 1 82 ? -1.738 -12.328 9.132 1.00 96.88 82 ARG A CA 1
ATOM 563 C C . ARG A 1 82 ? -0.930 -11.317 9.926 1.00 96.88 82 ARG A C 1
ATOM 565 O O . ARG A 1 82 ? -1.425 -10.731 10.883 1.00 96.88 82 ARG A O 1
ATOM 572 N N . ASN A 1 83 ? 0.305 -11.059 9.515 1.00 96.75 83 ASN A N 1
ATOM 573 C CA . ASN A 1 83 ? 1.173 -10.103 10.181 1.00 96.75 83 ASN A CA 1
ATOM 574 C C . ASN A 1 83 ? 1.899 -9.199 9.175 1.00 96.75 83 ASN A C 1
ATOM 576 O O . ASN A 1 83 ? 3.106 -9.362 8.985 1.00 96.75 83 ASN A O 1
ATOM 580 N N . PRO A 1 84 ? 1.195 -8.227 8.557 1.00 96.44 84 PRO A N 1
ATOM 581 C CA . PRO A 1 84 ? 1.834 -7.231 7.706 1.00 96.44 84 PRO A CA 1
ATOM 582 C C . PRO A 1 84 ? 2.916 -6.481 8.493 1.00 96.44 84 PRO A C 1
ATOM 584 O O . PRO A 1 84 ? 2.612 -5.760 9.448 1.00 96.44 84 PRO A O 1
ATOM 587 N N . ASN A 1 85 ? 4.182 -6.674 8.117 1.00 96.25 85 ASN A N 1
ATOM 588 C CA . ASN A 1 85 ? 5.330 -6.121 8.841 1.00 96.25 85 ASN A CA 1
ATOM 589 C C . ASN A 1 85 ? 6.394 -5.513 7.915 1.00 96.25 85 ASN A C 1
ATOM 591 O O . ASN A 1 85 ? 7.466 -5.104 8.358 1.00 96.25 85 ASN A O 1
ATOM 595 N N . GLU A 1 86 ? 6.088 -5.418 6.629 1.00 96.62 86 GLU A N 1
ATOM 596 C CA . GLU A 1 86 ? 6.977 -4.889 5.613 1.00 96.62 86 GLU A CA 1
ATOM 597 C C . GLU A 1 86 ? 6.319 -3.709 4.899 1.00 96.62 86 GLU A C 1
ATOM 599 O O . GLU A 1 86 ? 5.096 -3.561 4.860 1.00 96.62 86 GLU A O 1
ATOM 604 N N . VAL A 1 87 ? 7.155 -2.851 4.323 1.00 97.88 87 VAL A N 1
ATOM 605 C CA . VAL A 1 87 ? 6.708 -1.799 3.408 1.00 97.88 87 VAL A CA 1
ATOM 606 C C . VAL A 1 87 ? 6.534 -2.363 1.995 1.00 97.88 87 VAL A C 1
ATOM 608 O O . VAL A 1 87 ? 7.094 -3.410 1.659 1.00 97.88 87 VAL A O 1
ATOM 611 N N . GLY A 1 88 ? 5.787 -1.656 1.149 1.00 98.50 88 GLY A N 1
ATOM 612 C CA . GLY A 1 88 ? 5.582 -2.006 -0.255 1.00 98.50 88 GLY A CA 1
ATOM 613 C C . GLY A 1 88 ? 6.839 -1.809 -1.108 1.00 98.50 88 GLY A C 1
ATOM 614 O O . GLY A 1 88 ? 7.684 -0.961 -0.816 1.00 98.50 88 GLY A O 1
ATOM 615 N N . SER A 1 89 ? 6.936 -2.578 -2.190 1.00 98.75 89 SER A N 1
ATOM 616 C CA . SER A 1 89 ? 7.969 -2.488 -3.230 1.00 98.75 89 SER A CA 1
ATOM 617 C C . SER A 1 89 ? 7.717 -1.363 -4.229 1.00 98.75 89 SER A C 1
ATOM 619 O O . SER A 1 89 ? 6.562 -1.036 -4.527 1.00 98.75 89 SER A O 1
ATOM 621 N N . GLY A 1 90 ? 8.798 -0.822 -4.787 1.00 98.62 90 GLY A N 1
ATOM 622 C CA . GLY A 1 90 ? 8.758 0.156 -5.869 1.00 98.62 90 GLY A CA 1
ATOM 623 C C . GLY A 1 90 ? 8.497 -0.476 -7.241 1.00 98.62 90 GLY A C 1
ATOM 624 O O . GLY A 1 90 ? 8.831 -1.638 -7.487 1.00 98.62 90 GLY A O 1
ATOM 625 N N . GLY A 1 91 ? 7.899 0.298 -8.144 1.00 98.56 91 GLY A N 1
ATOM 626 C CA . GLY A 1 91 ? 7.743 -0.050 -9.557 1.00 98.56 91 GLY A CA 1
ATOM 627 C C . GLY A 1 91 ? 9.010 0.228 -10.366 1.00 98.56 91 GLY A C 1
ATOM 628 O O . GLY A 1 91 ? 9.822 1.078 -9.992 1.00 98.56 91 GLY A O 1
ATOM 629 N N . ALA A 1 92 ? 9.175 -0.479 -11.480 1.00 98.38 92 ALA A N 1
ATOM 630 C CA . ALA A 1 92 ? 10.271 -0.275 -12.419 1.00 98.38 92 ALA A CA 1
ATOM 631 C C . ALA A 1 92 ? 9.967 0.861 -13.407 1.00 98.38 92 ALA A C 1
ATOM 633 O O . ALA A 1 92 ? 8.879 1.439 -13.411 1.00 98.38 92 ALA A O 1
ATOM 634 N N . THR A 1 93 ? 10.933 1.197 -14.257 1.00 97.56 93 THR A N 1
ATOM 635 C CA . THR A 1 93 ? 10.761 2.185 -15.327 1.00 97.56 93 THR A CA 1
ATOM 636 C C . THR A 1 93 ? 11.606 1.853 -16.556 1.00 97.56 93 THR A C 1
ATOM 638 O O . THR A 1 93 ? 12.587 1.112 -16.489 1.00 97.56 93 THR A O 1
ATOM 641 N N . SER A 1 94 ? 11.245 2.438 -17.696 1.00 93.19 94 SER A N 1
ATOM 642 C CA . SER A 1 94 ? 11.920 2.225 -18.974 1.00 93.19 94 SER A CA 1
ATOM 643 C C . SER A 1 94 ? 13.234 3.022 -19.105 1.00 93.19 94 SER A C 1
ATOM 645 O O . SER A 1 94 ? 13.759 3.657 -18.175 1.00 93.19 94 SER A O 1
ATOM 647 N N . THR A 1 95 ? 13.797 3.011 -20.315 1.00 91.25 95 THR A N 1
ATOM 648 C CA . THR A 1 95 ? 14.932 3.849 -20.716 1.00 91.25 95 THR A CA 1
ATOM 649 C C . THR A 1 95 ? 14.632 5.345 -20.682 1.00 91.25 95 THR A C 1
ATOM 651 O O . THR A 1 95 ? 15.586 6.108 -20.526 1.00 91.25 95 THR A O 1
ATOM 654 N N . HIS A 1 96 ? 13.362 5.760 -20.731 1.00 89.62 96 HIS A N 1
ATOM 655 C CA . HIS A 1 96 ? 12.951 7.152 -20.917 1.00 89.62 96 HIS A CA 1
ATOM 656 C C . HIS A 1 96 ? 13.630 8.112 -19.924 1.00 89.62 96 HIS A C 1
ATOM 658 O O . HIS A 1 96 ? 13.615 7.835 -18.718 1.00 89.62 96 HIS A O 1
ATOM 664 N N . PRO A 1 97 ? 14.230 9.230 -20.378 1.00 88.31 97 PRO A N 1
ATOM 665 C CA . PRO A 1 97 ? 15.045 10.103 -19.527 1.00 88.31 97 PRO A CA 1
ATOM 666 C C . PRO A 1 97 ? 14.323 10.598 -18.270 1.00 88.31 97 PRO A C 1
ATOM 668 O O . PRO A 1 97 ? 14.908 10.619 -17.192 1.00 88.31 97 PRO A O 1
ATOM 671 N N . SER A 1 98 ? 13.037 10.918 -18.402 1.00 92.19 98 SER A N 1
ATOM 672 C CA . SER A 1 98 ? 12.184 11.429 -17.324 1.00 92.19 98 SER A CA 1
ATOM 673 C C . SER A 1 98 ? 11.290 10.373 -16.659 1.00 92.19 98 SER A C 1
ATOM 675 O O . SER A 1 98 ? 10.503 10.717 -15.781 1.00 92.19 98 SER A O 1
ATOM 677 N N . GLY A 1 99 ? 11.376 9.102 -17.064 1.00 94.19 99 GLY A N 1
ATOM 678 C CA . GLY A 1 99 ? 10.526 8.042 -16.523 1.00 94.19 99 GLY A CA 1
ATOM 679 C C . GLY A 1 99 ? 10.935 7.662 -15.102 1.00 94.19 99 GLY A C 1
ATOM 680 O O . GLY A 1 99 ? 12.086 7.284 -14.882 1.00 94.19 99 GLY A O 1
ATOM 681 N N . LEU A 1 100 ? 9.996 7.683 -14.155 1.00 97.88 100 LEU A N 1
ATOM 682 C CA . LEU A 1 100 ? 10.236 7.344 -12.746 1.00 97.88 100 LEU A CA 1
ATOM 683 C C . LEU A 1 100 ? 9.254 6.272 -12.278 1.00 97.88 100 LEU A C 1
ATOM 685 O O . LEU A 1 100 ? 8.043 6.431 -12.414 1.00 97.88 100 LEU A O 1
ATOM 689 N N . GLY A 1 101 ? 9.773 5.196 -11.692 1.00 98.12 101 GLY A N 1
ATOM 690 C CA . GLY A 1 101 ? 8.952 4.178 -11.050 1.00 98.12 101 GLY A CA 1
ATOM 691 C C . GLY A 1 101 ? 8.329 4.710 -9.759 1.00 98.12 101 GLY A C 1
ATOM 692 O O . GLY A 1 101 ? 8.948 5.492 -9.031 1.00 98.12 101 GLY A O 1
ATOM 693 N N . GLY A 1 102 ? 7.103 4.292 -9.461 1.00 98.44 102 GLY A N 1
ATOM 694 C CA . GLY A 1 102 ? 6.408 4.672 -8.237 1.00 98.44 102 GLY A CA 1
ATOM 695 C C . GLY A 1 102 ? 7.023 4.015 -6.997 1.00 98.44 102 GLY A C 1
ATOM 696 O O . GLY A 1 102 ? 7.366 2.836 -7.022 1.00 98.44 102 GLY A O 1
ATOM 697 N N . ASN A 1 103 ? 7.150 4.760 -5.898 1.00 98.62 103 ASN A N 1
ATOM 698 C CA . ASN A 1 103 ? 7.562 4.208 -4.602 1.00 98.62 103 ASN A CA 1
ATOM 699 C C . ASN A 1 103 ? 6.460 3.323 -4.007 1.00 98.62 103 ASN A C 1
ATOM 701 O O . ASN A 1 103 ? 5.276 3.598 -4.196 1.00 98.62 103 ASN A O 1
ATOM 705 N N . GLY A 1 104 ? 6.827 2.301 -3.238 1.00 98.69 104 GLY A N 1
ATOM 706 C CA . GLY A 1 104 ? 5.855 1.503 -2.491 1.00 98.69 104 GLY A CA 1
ATOM 707 C C . GLY A 1 104 ? 5.201 2.272 -1.335 1.00 98.69 104 GLY A C 1
ATOM 708 O O . GLY A 1 104 ? 5.670 3.339 -0.931 1.00 98.69 104 GLY A O 1
ATOM 709 N N . GLY A 1 105 ? 4.113 1.740 -0.781 1.00 98.62 105 GLY A N 1
ATOM 710 C CA . GLY A 1 105 ? 3.474 2.261 0.433 1.00 98.62 105 GLY A CA 1
ATOM 711 C C . GLY A 1 105 ? 4.252 1.931 1.715 1.00 98.62 105 GLY A C 1
ATOM 712 O O . GLY A 1 105 ? 4.980 0.944 1.763 1.00 98.62 105 GLY A O 1
ATOM 713 N N . GLY A 1 106 ? 4.122 2.753 2.758 1.00 98.00 106 GLY A N 1
ATOM 714 C CA . GLY A 1 106 ? 4.748 2.514 4.066 1.00 98.00 106 GLY A CA 1
ATOM 715 C C . GLY A 1 106 ? 4.013 1.483 4.933 1.00 98.00 106 GLY A C 1
ATOM 716 O O . GLY A 1 106 ? 3.131 0.769 4.461 1.00 98.00 106 GLY A O 1
ATOM 717 N N . LEU A 1 107 ? 4.381 1.404 6.214 1.00 97.81 107 LEU A N 1
ATOM 718 C CA . LEU A 1 107 ? 3.809 0.463 7.181 1.00 97.81 107 LEU A CA 1
ATOM 719 C C . LEU A 1 107 ? 3.094 1.202 8.321 1.00 97.81 107 LEU A C 1
ATOM 721 O O . LEU A 1 107 ? 3.665 2.102 8.938 1.00 97.81 107 LEU A O 1
ATOM 725 N N . VAL A 1 108 ? 1.873 0.784 8.648 1.00 98.19 108 VAL A N 1
ATOM 726 C CA . VAL A 1 108 ? 1.116 1.255 9.816 1.00 98.19 108 VAL A CA 1
ATOM 727 C C . VAL A 1 108 ? 0.797 0.075 10.724 1.00 98.19 108 VAL A C 1
ATOM 729 O O . VAL A 1 108 ? 0.256 -0.932 10.270 1.00 98.19 108 VAL A O 1
ATOM 732 N N . ARG A 1 109 ? 1.104 0.201 12.014 1.00 97.94 109 ARG A N 1
ATOM 733 C CA . ARG A 1 109 ? 0.708 -0.748 13.057 1.00 97.94 109 ARG A CA 1
ATOM 734 C C . ARG A 1 109 ? 0.038 0.025 14.190 1.00 97.94 109 ARG A C 1
ATOM 736 O O . ARG A 1 109 ? 0.621 0.966 14.719 1.00 97.94 109 ARG A O 1
ATOM 743 N N . ILE A 1 110 ? -1.198 -0.335 14.515 1.00 96.94 110 ILE A N 1
ATOM 744 C CA . ILE A 1 110 ? -1.984 0.310 15.572 1.00 96.94 110 ILE A CA 1
ATOM 745 C C . ILE A 1 110 ? -2.515 -0.770 16.506 1.00 96.94 110 ILE A C 1
ATOM 747 O O . ILE A 1 110 ? -3.138 -1.724 16.042 1.00 96.94 110 ILE A O 1
ATOM 751 N N . SER A 1 111 ? -2.296 -0.584 17.805 1.00 96.50 111 SER A N 1
ATOM 752 C CA . SER A 1 111 ? -2.950 -1.332 18.873 1.00 96.50 111 SER A CA 1
ATOM 753 C C . SER A 1 111 ? -3.818 -0.386 19.700 1.00 96.50 111 SER A C 1
ATOM 755 O O . SER A 1 111 ? -3.306 0.610 20.219 1.00 96.50 111 SER A O 1
ATOM 757 N N . ALA A 1 112 ? -5.124 -0.645 19.812 1.00 95.25 112 ALA A N 1
ATOM 758 C CA . ALA A 1 112 ? -5.980 0.186 20.654 1.00 95.25 112 ALA A CA 1
ATOM 759 C C . ALA A 1 112 ? -7.146 -0.527 21.345 1.00 95.25 112 ALA A C 1
ATOM 761 O O . ALA A 1 112 ? -7.771 -1.415 20.787 1.00 95.25 112 ALA A O 1
ATOM 762 N N . GLY A 1 113 ? -7.520 -0.092 22.550 1.00 94.50 113 GLY A N 1
ATOM 763 C CA . GLY A 1 113 ? -8.734 -0.593 23.209 1.00 94.50 113 GLY A CA 1
ATOM 764 C C . GLY A 1 113 ? -10.002 -0.173 22.455 1.00 94.50 113 GLY A C 1
ATOM 765 O O . GLY A 1 113 ? -10.797 -1.007 22.029 1.00 94.50 113 GLY A O 1
ATOM 766 N N . THR A 1 114 ? -10.173 1.129 22.233 1.00 95.94 114 THR A N 1
ATOM 767 C CA . THR A 1 114 ? -11.215 1.691 21.359 1.00 95.94 114 THR A CA 1
ATOM 768 C C . THR A 1 114 ? -10.576 2.555 20.284 1.00 95.94 114 THR A C 1
ATOM 770 O O . THR A 1 114 ? -9.735 3.397 20.587 1.00 95.94 114 THR A O 1
ATOM 773 N N . PHE A 1 115 ? -11.001 2.374 19.037 1.00 98.12 115 PHE A N 1
ATOM 774 C CA . PHE A 1 115 ? -10.559 3.169 17.903 1.00 98.12 115 PHE A CA 1
ATOM 775 C C . PHE A 1 115 ? -11.759 3.770 17.154 1.00 98.12 115 PHE A C 1
ATOM 777 O O . PHE A 1 115 ? -12.548 3.051 16.537 1.00 98.12 115 PHE A O 1
ATOM 784 N N . GLN A 1 116 ? -11.884 5.098 17.216 1.00 98.38 116 GLN A N 1
ATOM 785 C CA . GLN A 1 116 ? -12.783 5.896 16.381 1.00 98.38 116 GLN A CA 1
ATOM 786 C C . GLN A 1 116 ? -12.016 6.373 15.139 1.00 98.38 116 GLN A C 1
ATOM 788 O O . GLN A 1 116 ? -11.104 7.197 15.242 1.00 98.38 116 GLN A O 1
ATOM 793 N N . LEU A 1 117 ? -12.387 5.866 13.966 1.00 98.44 117 LEU A N 1
ATOM 794 C CA . LEU A 1 117 ? -11.801 6.236 12.682 1.00 98.44 117 LEU A CA 1
ATOM 795 C C . LEU A 1 117 ? -12.851 6.917 11.802 1.00 98.44 117 LEU A C 1
ATOM 797 O O . LEU A 1 117 ? -13.638 6.244 11.139 1.00 98.44 117 LEU A O 1
ATOM 801 N N . ASP A 1 118 ? -12.818 8.247 11.754 1.00 98.00 118 ASP A N 1
ATOM 802 C CA . ASP A 1 118 ? -13.620 9.069 10.834 1.00 98.00 118 ASP A CA 1
ATOM 803 C C . ASP A 1 118 ? -12.778 9.673 9.703 1.00 98.00 118 ASP A C 1
ATOM 805 O O . ASP A 1 118 ? -13.304 9.964 8.630 1.00 98.00 118 ASP A O 1
ATOM 809 N N . GLY A 1 119 ? -11.471 9.828 9.927 1.00 98.19 119 GLY A N 1
ATOM 810 C CA . GLY A 1 119 ? -10.494 10.247 8.924 1.00 98.19 119 GLY A CA 1
ATOM 811 C C . GLY A 1 119 ? -9.967 9.093 8.069 1.00 98.19 119 GLY A C 1
ATOM 812 O O . GLY A 1 119 ? -10.722 8.243 7.595 1.00 98.19 119 GLY A O 1
ATOM 813 N N . SER A 1 120 ? -8.652 9.053 7.831 1.00 98.12 120 SER A N 1
ATOM 814 C CA . SER A 1 120 ? -8.055 8.009 6.978 1.00 98.12 120 SER A CA 1
ATOM 815 C C . SER A 1 120 ? -6.717 7.448 7.457 1.00 98.12 120 SER A C 1
ATOM 817 O O . SER A 1 120 ? -5.901 8.142 8.061 1.00 98.12 120 SER A O 1
ATOM 819 N N . ILE A 1 121 ? -6.485 6.174 7.132 1.00 98.75 121 ILE A N 1
ATOM 820 C CA . ILE A 1 121 ? -5.182 5.506 7.197 1.00 98.75 121 ILE A CA 1
ATOM 821 C C . ILE A 1 121 ? -4.766 5.146 5.771 1.00 98.75 121 ILE A C 1
ATOM 823 O O . ILE A 1 121 ? -5.444 4.362 5.102 1.00 98.75 121 ILE A O 1
ATOM 827 N N . LEU A 1 122 ? -3.649 5.709 5.311 1.00 98.62 122 LEU A N 1
ATOM 828 C CA . LEU A 1 122 ? -3.184 5.598 3.932 1.00 98.62 122 LEU A CA 1
ATOM 829 C C . LEU A 1 122 ? -1.778 4.992 3.875 1.00 98.62 122 LEU A C 1
ATOM 831 O O . LEU A 1 122 ? -0.810 5.587 4.340 1.00 98.62 122 LEU A O 1
ATOM 835 N N . ALA A 1 123 ? -1.666 3.834 3.234 1.00 98.62 123 ALA A N 1
ATOM 836 C CA . ALA A 1 123 ? -0.422 3.144 2.904 1.00 98.62 123 ALA A CA 1
ATOM 837 C C . ALA A 1 123 ? -0.362 2.816 1.402 1.00 98.62 123 ALA A C 1
ATOM 839 O O . ALA A 1 123 ? 0.112 1.758 0.998 1.00 98.62 123 ALA A O 1
ATOM 840 N N . ASN A 1 124 ? -0.882 3.702 0.553 1.00 98.88 124 ASN A N 1
ATOM 841 C CA . ASN A 1 124 ? -0.928 3.481 -0.894 1.00 98.88 124 ASN A CA 1
ATOM 842 C C . ASN A 1 124 ? 0.468 3.575 -1.536 1.00 98.88 124 ASN A C 1
ATOM 844 O O . ASN A 1 124 ? 1.315 4.356 -1.091 1.00 98.88 124 ASN A O 1
ATOM 848 N N . GLY A 1 125 ? 0.687 2.818 -2.609 1.00 98.75 125 GLY A N 1
ATOM 849 C CA . GLY A 1 125 ? 1.832 2.990 -3.500 1.00 98.75 125 GLY A CA 1
ATOM 850 C C . GLY A 1 125 ? 1.701 4.248 -4.363 1.00 98.75 125 GLY A C 1
ATOM 851 O O . GLY A 1 125 ? 0.599 4.720 -4.644 1.00 98.75 125 GLY A O 1
ATOM 852 N N . ALA A 1 126 ? 2.834 4.802 -4.790 1.00 98.69 126 ALA A N 1
ATOM 853 C CA . ALA A 1 126 ? 2.878 5.929 -5.713 1.00 98.69 126 ALA A CA 1
ATOM 854 C C . ALA A 1 126 ? 2.611 5.464 -7.148 1.00 98.69 126 ALA A C 1
ATOM 856 O O . ALA A 1 126 ? 3.043 4.379 -7.548 1.00 98.69 126 ALA A O 1
ATOM 857 N N . GLY A 1 127 ? 1.972 6.317 -7.948 1.00 98.44 127 GLY A N 1
ATOM 858 C CA . GLY A 1 127 ? 1.936 6.119 -9.393 1.00 98.44 127 GLY A CA 1
ATOM 859 C C . GLY A 1 127 ? 3.315 6.308 -10.033 1.00 98.44 127 GLY A C 1
ATOM 860 O O . GLY A 1 127 ? 4.168 7.017 -9.494 1.00 98.44 127 GLY A O 1
ATOM 861 N N . GLY A 1 128 ? 3.534 5.663 -11.175 1.00 96.94 128 GLY A N 1
ATOM 862 C CA . GLY A 1 128 ? 4.710 5.906 -12.006 1.00 96.94 128 GLY A CA 1
ATOM 863 C C . GLY A 1 128 ? 4.549 7.148 -12.890 1.00 96.94 128 GLY A C 1
ATOM 864 O O . GLY A 1 128 ? 3.435 7.598 -13.159 1.00 96.94 128 GLY A O 1
ATOM 865 N N . ILE A 1 129 ? 5.671 7.707 -13.343 1.00 96.50 129 ILE A N 1
ATOM 866 C CA . ILE A 1 129 ? 5.733 8.886 -14.219 1.00 96.50 129 ILE A CA 1
ATOM 867 C C . ILE A 1 129 ? 6.231 8.448 -15.602 1.00 96.50 129 ILE A C 1
ATOM 869 O O . ILE A 1 129 ? 7.213 7.709 -15.695 1.00 96.50 129 ILE A O 1
ATOM 873 N N . TYR A 1 130 ? 5.564 8.918 -16.663 1.00 93.69 130 TYR A N 1
ATOM 874 C CA . TYR A 1 130 ? 5.742 8.460 -18.049 1.00 93.69 130 TYR A CA 1
ATOM 875 C C . TYR A 1 130 ? 5.587 6.933 -18.165 1.00 93.69 130 TYR A C 1
ATOM 877 O O . TYR A 1 130 ? 4.524 6.401 -17.835 1.00 93.69 130 TYR A O 1
ATOM 885 N N . GLU A 1 131 ? 6.621 6.221 -18.613 1.00 93.00 131 GLU A N 1
ATOM 886 C CA . GLU A 1 131 ? 6.656 4.759 -18.714 1.00 93.00 131 GLU A CA 1
ATOM 887 C C . GLU A 1 131 ? 7.010 4.067 -17.389 1.00 93.00 131 GLU A C 1
ATOM 889 O O . GLU A 1 131 ? 7.176 2.846 -17.343 1.00 93.00 131 GLU A O 1
ATOM 894 N N . GLY A 1 132 ? 7.131 4.830 -16.301 1.00 97.06 132 GLY A N 1
ATOM 895 C CA . GLY A 1 132 ? 7.256 4.295 -14.957 1.00 97.06 132 GLY A CA 1
ATOM 896 C C . GLY A 1 132 ? 6.014 3.511 -14.541 1.00 97.06 132 GLY A C 1
ATOM 897 O O . GLY A 1 132 ? 4.877 3.932 -14.762 1.00 97.06 132 GLY A O 1
ATOM 898 N N . ALA A 1 133 ? 6.235 2.368 -13.906 1.00 98.38 133 ALA A N 1
ATOM 899 C CA . ALA A 1 133 ? 5.186 1.543 -13.334 1.00 98.38 133 ALA A CA 1
ATOM 900 C C . ALA A 1 133 ? 4.849 1.972 -11.901 1.00 98.38 133 ALA A C 1
ATOM 902 O O . ALA A 1 133 ? 5.656 2.604 -11.213 1.00 98.38 133 ALA A O 1
ATOM 903 N N . GLY A 1 134 ? 3.659 1.602 -11.434 1.00 98.62 134 GLY A N 1
ATOM 904 C CA . GLY A 1 134 ? 3.214 1.891 -10.076 1.00 98.62 134 GLY A CA 1
ATOM 905 C C . GLY A 1 134 ? 3.959 1.093 -9.001 1.00 98.62 134 GLY A C 1
ATOM 906 O O . GLY A 1 134 ? 4.308 -0.076 -9.189 1.00 98.62 134 GLY A O 1
ATOM 907 N N . GLY A 1 135 ? 4.174 1.720 -7.845 1.00 98.81 135 GLY A N 1
ATOM 908 C CA . GLY A 1 135 ? 4.623 1.035 -6.634 1.00 98.81 135 GLY A CA 1
ATOM 909 C C . GLY A 1 135 ? 3.486 0.244 -5.990 1.00 98.81 135 GLY A C 1
ATOM 910 O O . GLY A 1 135 ? 2.315 0.593 -6.133 1.00 98.81 135 GLY A O 1
ATOM 911 N N . SER A 1 136 ? 3.812 -0.828 -5.274 1.00 98.88 136 SER A N 1
ATOM 912 C CA . SER A 1 136 ? 2.799 -1.600 -4.540 1.00 98.88 136 SER A CA 1
ATOM 913 C C . SER A 1 136 ? 2.274 -0.865 -3.307 1.00 98.88 136 SER A C 1
ATOM 915 O O . SER A 1 136 ? 2.962 -0.018 -2.729 1.00 98.88 136 SER A O 1
ATOM 917 N N . GLY A 1 137 ? 1.063 -1.222 -2.878 1.00 98.81 137 GLY A N 1
ATOM 918 C CA . GLY A 1 137 ? 0.545 -0.833 -1.569 1.00 98.81 137 GLY A CA 1
ATOM 919 C C . GLY A 1 137 ? 1.414 -1.364 -0.423 1.00 98.81 137 GLY A C 1
ATOM 920 O O . GLY A 1 137 ? 2.169 -2.322 -0.579 1.00 98.81 137 GLY A O 1
ATOM 921 N N . GLY A 1 138 ? 1.319 -0.716 0.732 1.00 98.50 138 GLY A N 1
ATOM 922 C CA . GLY A 1 138 ? 2.077 -1.033 1.937 1.00 98.50 138 GLY A CA 1
ATOM 923 C C . GLY A 1 138 ? 1.365 -1.995 2.888 1.00 98.50 138 GLY A C 1
ATOM 924 O O . GLY A 1 138 ? 0.455 -2.731 2.498 1.00 98.50 138 GLY A O 1
ATOM 925 N N . GLY A 1 139 ? 1.798 -1.992 4.146 1.00 98.44 139 GLY A N 1
ATOM 926 C CA . GLY A 1 139 ? 1.240 -2.821 5.213 1.00 98.44 139 GLY A CA 1
ATOM 927 C C . GLY A 1 139 ? 0.397 -2.003 6.189 1.00 98.44 139 GLY A C 1
ATOM 928 O O . GLY A 1 139 ? 0.810 -0.926 6.618 1.00 98.44 139 GLY A O 1
ATOM 929 N N . ILE A 1 140 ? -0.766 -2.517 6.580 1.00 98.75 140 ILE A N 1
ATOM 930 C CA . ILE A 1 140 ? -1.571 -1.969 7.677 1.00 98.75 140 ILE A CA 1
ATOM 931 C C . ILE A 1 140 ? -1.964 -3.118 8.601 1.00 98.75 140 ILE A C 1
ATOM 933 O O . ILE A 1 140 ? -2.611 -4.071 8.172 1.00 98.75 140 ILE A O 1
ATOM 937 N N . ARG A 1 141 ? -1.610 -3.023 9.880 1.00 98.44 141 ARG A N 1
ATOM 938 C CA . ARG A 1 141 ? -2.078 -3.938 10.921 1.00 98.44 141 ARG A CA 1
ATOM 939 C C . ARG A 1 141 ? -2.813 -3.152 11.996 1.00 98.44 141 ARG A C 1
ATOM 941 O O . ARG A 1 141 ? -2.220 -2.286 12.635 1.00 98.44 141 ARG A O 1
ATOM 948 N N . LEU A 1 142 ? -4.077 -3.487 12.205 1.00 98.31 142 LEU A N 1
ATOM 949 C CA . LEU A 1 142 ? -4.882 -3.002 13.315 1.00 98.31 142 LEU A CA 1
ATOM 950 C C . LEU A 1 142 ? -5.129 -4.156 14.277 1.00 98.31 142 LEU A C 1
ATOM 952 O O . LEU A 1 142 ? -5.560 -5.232 13.868 1.00 98.31 142 LEU A O 1
ATOM 956 N N . GLU A 1 143 ? -4.870 -3.918 15.548 1.00 97.44 143 GLU A N 1
ATOM 957 C CA . GLU A 1 143 ? -5.267 -4.780 16.648 1.00 97.44 143 GLU A CA 1
ATOM 958 C C . GLU A 1 143 ? -6.116 -3.911 17.566 1.00 97.44 143 GLU A C 1
ATOM 960 O O . GLU A 1 143 ? -5.605 -2.970 18.168 1.00 97.44 143 GLU A O 1
ATOM 965 N N . VAL A 1 144 ? -7.429 -4.121 17.595 1.00 96.44 144 VAL A N 1
ATOM 966 C CA . VAL A 1 144 ? -8.345 -3.218 18.298 1.00 96.44 144 VAL A CA 1
ATOM 967 C C . VAL A 1 144 ? -9.413 -3.938 19.112 1.00 96.44 144 VAL A C 1
ATOM 969 O O . VAL A 1 144 ? -9.931 -4.966 18.707 1.00 96.44 144 VAL A O 1
ATOM 972 N N . GLY A 1 145 ? -9.809 -3.398 20.262 1.00 96.38 145 GLY A N 1
ATOM 973 C CA . GLY A 1 145 ? -11.000 -3.891 20.958 1.00 96.38 145 GLY A CA 1
ATOM 974 C C . GLY A 1 145 ? -12.247 -3.536 20.147 1.00 96.38 145 GLY A C 1
ATOM 975 O O . GLY A 1 145 ? -12.856 -4.388 19.505 1.00 96.38 145 GLY A O 1
ATOM 976 N N . THR A 1 146 ? -12.606 -2.254 20.113 1.00 97.06 146 THR A N 1
ATOM 977 C CA . THR A 1 146 ? -13.711 -1.749 19.283 1.00 97.06 146 THR A CA 1
ATOM 978 C C . THR A 1 146 ? -13.208 -0.878 18.139 1.00 97.06 146 THR A C 1
ATOM 980 O O . THR A 1 146 ? -12.539 0.121 18.398 1.00 97.06 146 THR A O 1
ATOM 983 N N . LEU A 1 147 ? -13.603 -1.187 16.902 1.00 98.19 147 LEU A N 1
ATOM 984 C CA . LEU A 1 147 ? -13.440 -0.308 15.740 1.00 98.19 147 LEU A CA 1
ATOM 985 C C . LEU A 1 147 ? -14.787 0.284 15.326 1.00 98.19 147 LEU A C 1
ATOM 987 O O . LEU A 1 147 ? -15.758 -0.445 15.116 1.00 98.19 147 LEU A O 1
ATOM 991 N N . ARG A 1 148 ? -14.841 1.606 15.178 1.00 98.38 148 ARG A N 1
ATOM 992 C CA . ARG A 1 148 ? -16.045 2.335 14.762 1.00 98.38 148 ARG A CA 1
ATOM 993 C C . ARG A 1 148 ? -15.698 3.593 13.964 1.00 98.38 148 ARG A C 1
ATOM 995 O O . ARG A 1 148 ? -14.572 4.074 14.044 1.00 98.38 148 ARG A O 1
ATOM 1002 N N . GLY A 1 149 ? -16.670 4.126 13.231 1.00 98.06 149 GLY A N 1
ATOM 1003 C CA . GLY A 1 149 ? -16.555 5.381 12.484 1.00 98.06 149 GLY A CA 1
ATOM 1004 C C . GLY A 1 149 ? -16.780 5.229 10.979 1.00 98.06 149 GLY A C 1
ATOM 1005 O O . GLY A 1 149 ? -17.076 4.142 10.470 1.00 98.06 149 GLY A O 1
ATOM 1006 N N . ALA A 1 150 ? -16.683 6.349 10.262 1.00 97.56 150 ALA A N 1
ATOM 1007 C CA . ALA A 1 150 ? -16.979 6.437 8.827 1.00 97.56 150 ALA A CA 1
ATOM 1008 C C . ALA A 1 150 ? -15.737 6.532 7.918 1.00 97.56 150 ALA A C 1
ATOM 1010 O O . ALA A 1 150 ? -15.885 6.703 6.705 1.00 97.56 150 ALA A O 1
ATOM 1011 N N . GLY A 1 151 ? -14.540 6.424 8.490 1.00 98.06 151 GLY A N 1
ATOM 1012 C CA . GLY A 1 151 ? -13.267 6.655 7.819 1.00 98.06 151 GLY A CA 1
ATOM 1013 C C . GLY A 1 151 ? -12.796 5.533 6.889 1.00 98.06 151 GLY A C 1
ATOM 1014 O O . GLY A 1 151 ? -13.436 4.490 6.740 1.00 98.06 151 GLY A O 1
ATOM 1015 N N . LEU A 1 152 ? -11.653 5.769 6.240 1.00 98.38 152 LEU A N 1
ATOM 1016 C CA . LEU A 1 152 ? -11.074 4.919 5.189 1.00 98.38 152 LEU A CA 1
ATOM 1017 C C . LEU A 1 152 ? -9.770 4.250 5.640 1.00 98.38 152 LEU A C 1
ATOM 1019 O O . LEU A 1 152 ? -8.905 4.893 6.235 1.00 98.38 152 LEU A O 1
ATOM 1023 N N . ILE A 1 153 ? -9.581 2.986 5.254 1.00 98.88 153 ILE A N 1
ATOM 1024 C CA . ILE A 1 153 ? -8.304 2.272 5.379 1.00 98.88 153 ILE A CA 1
ATOM 1025 C C . ILE A 1 153 ? -7.876 1.819 3.980 1.00 98.88 153 ILE A C 1
ATOM 1027 O O . ILE A 1 153 ? -8.595 1.064 3.323 1.00 98.88 153 ILE A O 1
ATOM 1031 N N . ALA A 1 154 ? -6.717 2.275 3.503 1.00 98.88 154 ALA A N 1
ATOM 1032 C CA . ALA A 1 154 ? -6.276 2.010 2.135 1.00 98.88 154 ALA A CA 1
ATOM 1033 C C . ALA A 1 154 ? -4.792 1.632 2.043 1.00 98.88 154 ALA A C 1
ATOM 1035 O O . ALA A 1 154 ? -3.922 2.363 2.513 1.00 98.88 154 ALA A O 1
ATOM 1036 N N . ALA A 1 155 ? -4.513 0.516 1.373 1.00 98.81 155 ALA A N 1
ATOM 1037 C CA . ALA A 1 155 ? -3.183 0.052 0.988 1.00 98.81 155 ALA A CA 1
ATOM 1038 C C . ALA A 1 155 ? -3.186 -0.345 -0.499 1.00 98.81 155 ALA A C 1
ATOM 1040 O O . ALA A 1 155 ? -2.848 -1.465 -0.872 1.00 98.81 155 ALA A O 1
ATOM 1041 N N . ASN A 1 156 ? -3.638 0.561 -1.358 1.00 98.94 156 ASN A N 1
ATOM 1042 C CA . ASN A 1 156 ? -3.800 0.325 -2.790 1.00 98.94 156 ASN A CA 1
ATOM 1043 C C . ASN A 1 156 ? -2.466 0.440 -3.538 1.00 98.94 156 ASN A C 1
ATOM 1045 O O . ASN A 1 156 ? -1.581 1.203 -3.143 1.00 98.94 156 ASN A O 1
ATOM 1049 N N . GLY A 1 157 ? -2.332 -0.302 -4.633 1.00 98.88 157 GLY A N 1
ATOM 1050 C CA . GLY A 1 157 ? -1.230 -0.149 -5.576 1.00 98.88 157 GLY A CA 1
ATOM 1051 C C . GLY A 1 157 ? -1.329 1.161 -6.361 1.00 98.88 157 GLY A C 1
ATOM 1052 O O . GLY A 1 157 ? -2.416 1.682 -6.604 1.00 98.88 157 GLY A O 1
ATOM 1053 N N . GLY A 1 158 ? -0.182 1.702 -6.758 1.00 98.81 158 GLY A N 1
ATOM 1054 C CA . GLY A 1 158 ? -0.100 2.885 -7.606 1.00 98.81 158 GLY A CA 1
ATOM 1055 C C . GLY A 1 158 ? -0.378 2.570 -9.076 1.00 98.81 158 GLY A C 1
ATOM 1056 O O . GLY A 1 158 ? -0.122 1.463 -9.550 1.00 98.81 158 GLY A O 1
ATOM 1057 N N . ASN A 1 159 ? -0.868 3.558 -9.820 1.00 98.50 159 ASN A N 1
ATOM 1058 C CA . ASN A 1 159 ? -1.154 3.413 -11.249 1.00 98.50 159 ASN A CA 1
ATOM 1059 C C . ASN A 1 159 ? 0.101 3.646 -12.106 1.00 98.50 159 ASN A C 1
ATOM 1061 O O . ASN A 1 159 ? 0.940 4.480 -11.767 1.00 98.50 159 ASN A O 1
ATOM 1065 N N . GLY A 1 160 ? 0.205 2.970 -13.246 1.00 95.75 160 GLY A N 1
ATOM 1066 C CA . GLY A 1 160 ? 1.136 3.332 -14.316 1.00 95.75 160 GLY A CA 1
ATOM 1067 C C . GLY A 1 160 ? 0.378 3.991 -15.469 1.00 95.75 160 GLY A C 1
ATOM 1068 O O . GLY A 1 160 ? -0.648 3.471 -15.897 1.00 95.75 160 GLY A O 1
ATOM 1069 N N . ILE A 1 161 ? 0.848 5.138 -15.973 1.00 91.06 161 ILE A N 1
ATOM 1070 C CA . ILE A 1 161 ? 0.190 5.839 -17.098 1.00 91.06 161 ILE A CA 1
ATOM 1071 C C . ILE A 1 161 ? 0.549 5.155 -18.415 1.00 91.06 161 ILE A C 1
ATOM 1073 O O . ILE A 1 161 ? -0.319 4.672 -19.132 1.00 91.06 161 ILE A O 1
ATOM 1077 N N . TYR A 1 162 ? 1.847 5.075 -18.697 1.00 91.88 162 TYR A N 1
ATOM 1078 C CA . TYR A 1 162 ? 2.409 4.250 -19.760 1.00 91.88 162 TYR A CA 1
ATOM 1079 C C . TYR A 1 162 ? 3.268 3.147 -19.153 1.00 91.88 162 TYR A C 1
ATOM 1081 O O . TYR A 1 162 ? 4.202 2.681 -19.782 1.00 91.88 162 TYR A O 1
ATOM 1089 N N . GLY A 1 163 ? 2.999 2.758 -17.909 1.00 94.12 163 GLY A N 1
ATOM 1090 C CA . GLY A 1 163 ? 3.623 1.646 -17.195 1.00 94.12 163 GLY A CA 1
ATOM 1091 C C . GLY A 1 163 ? 2.550 0.714 -16.640 1.00 94.12 163 GLY A C 1
ATOM 1092 O O . GLY A 1 163 ? 1.359 1.022 -16.705 1.00 94.12 163 GLY A O 1
ATOM 1093 N N . SER A 1 164 ? 2.961 -0.422 -16.087 1.00 98.25 164 SER A N 1
ATOM 1094 C CA . SER A 1 164 ? 2.028 -1.347 -15.436 1.00 98.25 164 SER A CA 1
ATOM 1095 C C . SER A 1 164 ? 1.570 -0.829 -14.067 1.00 98.25 164 SER A C 1
ATOM 1097 O O . SER A 1 164 ? 2.237 0.002 -13.441 1.00 98.25 164 SER A O 1
ATOM 1099 N N . GLY A 1 165 ? 0.446 -1.345 -13.575 1.00 98.62 165 GLY A N 1
ATOM 1100 C CA . GLY A 1 165 ? -0.039 -1.049 -12.226 1.00 98.62 165 GLY A CA 1
ATOM 1101 C C . GLY A 1 165 ? 0.741 -1.786 -11.131 1.00 98.62 165 GLY A C 1
ATOM 1102 O O . GLY A 1 165 ? 1.178 -2.921 -11.323 1.00 98.62 165 GLY A O 1
ATOM 1103 N N . GLY A 1 166 ? 0.911 -1.158 -9.968 1.00 98.81 166 GLY A N 1
ATOM 1104 C CA . GLY A 1 166 ? 1.480 -1.796 -8.777 1.00 98.81 166 GLY A CA 1
ATOM 1105 C C . GLY A 1 166 ? 0.478 -2.728 -8.096 1.00 98.81 166 GLY A C 1
ATOM 1106 O O . GLY A 1 166 ? -0.726 -2.487 -8.135 1.00 98.81 166 GLY A O 1
ATOM 1107 N N . GLY A 1 167 ? 0.947 -3.796 -7.457 1.00 98.88 167 GLY A N 1
ATOM 1108 C CA . GLY A 1 167 ? 0.085 -4.712 -6.709 1.00 98.88 167 GLY A CA 1
ATOM 1109 C C . GLY A 1 167 ? -0.492 -4.082 -5.436 1.00 98.88 167 GLY A C 1
ATOM 1110 O O . GLY A 1 167 ? 0.108 -3.182 -4.842 1.00 98.88 167 GLY A O 1
ATOM 1111 N N . GLY A 1 168 ? -1.653 -4.559 -4.990 1.00 98.88 168 GLY A N 1
ATOM 1112 C CA . GLY A 1 168 ? -2.237 -4.152 -3.712 1.00 98.88 168 GLY A CA 1
ATOM 1113 C C . GLY A 1 168 ? -1.365 -4.539 -2.509 1.00 98.88 168 GLY A C 1
ATOM 1114 O O . GLY A 1 168 ? -0.513 -5.428 -2.580 1.00 98.88 168 GLY A O 1
ATOM 1115 N N . GLY A 1 169 ? -1.560 -3.847 -1.392 1.00 98.81 169 GLY A N 1
ATOM 1116 C CA . GLY A 1 169 ? -0.843 -4.065 -0.139 1.00 98.81 169 GLY A CA 1
ATOM 1117 C C . GLY A 1 169 ? -1.438 -5.178 0.725 1.00 98.81 169 GLY A C 1
ATOM 1118 O O . GLY A 1 169 ? -2.217 -6.013 0.263 1.00 98.81 169 GLY A O 1
ATOM 1119 N N . ARG A 1 170 ? -1.075 -5.194 2.007 1.00 98.75 170 ARG A N 1
ATOM 1120 C CA . ARG A 1 170 ? -1.623 -6.136 2.990 1.00 98.75 170 ARG A CA 1
ATOM 1121 C C . ARG A 1 170 ? -2.277 -5.379 4.134 1.00 98.75 170 ARG A C 1
ATOM 1123 O O . ARG A 1 170 ? -1.644 -4.522 4.746 1.00 98.75 170 ARG A O 1
ATOM 1130 N N . ILE A 1 171 ? -3.523 -5.719 4.438 1.00 98.88 171 ILE A N 1
ATOM 1131 C CA . ILE A 1 171 ? -4.266 -5.179 5.574 1.00 98.88 171 ILE A CA 1
ATOM 1132 C C . ILE A 1 171 ? -4.686 -6.342 6.469 1.00 98.88 171 ILE A C 1
ATOM 1134 O O . ILE A 1 171 ? -5.293 -7.292 5.986 1.00 98.88 171 ILE A O 1
ATOM 1138 N N . ALA A 1 172 ? -4.394 -6.258 7.763 1.00 98.62 172 ALA A N 1
ATOM 1139 C CA . ALA A 1 172 ? -4.898 -7.181 8.772 1.00 98.62 172 ALA A CA 1
ATOM 1140 C C . ALA A 1 172 ? -5.605 -6.401 9.883 1.00 98.62 172 ALA A C 1
ATOM 1142 O O . ALA A 1 172 ? -5.029 -5.470 10.445 1.00 98.62 172 ALA A O 1
ATOM 1143 N N . ILE A 1 173 ? -6.847 -6.772 10.188 1.00 98.38 173 ILE A N 1
ATOM 1144 C CA . ILE A 1 173 ? -7.675 -6.160 11.228 1.00 98.38 173 ILE A CA 1
ATOM 1145 C C . ILE A 1 173 ? -8.095 -7.250 12.207 1.00 98.38 173 ILE A C 1
ATOM 1147 O O . ILE A 1 173 ? -8.906 -8.115 11.882 1.00 98.38 173 ILE A O 1
ATOM 1151 N N . TYR A 1 174 ? -7.552 -7.175 13.412 1.00 97.94 174 TYR A N 1
ATOM 1152 C CA . TYR A 1 174 ? -7.928 -7.995 14.552 1.00 97.94 174 TYR A CA 1
ATOM 1153 C C . TYR A 1 174 ? -8.842 -7.177 15.455 1.00 97.94 174 TYR A C 1
ATOM 1155 O O . TYR A 1 174 ? -8.459 -6.075 15.844 1.00 97.94 174 TYR A O 1
ATOM 1163 N N . TYR A 1 175 ? -10.041 -7.678 15.756 1.00 97.25 175 TYR A N 1
ATOM 1164 C CA . TYR A 1 175 ? -11.053 -6.904 16.483 1.00 97.25 175 TYR A CA 1
ATOM 1165 C C . TYR A 1 175 ? -11.850 -7.710 17.524 1.00 97.25 175 TYR A C 1
ATOM 1167 O O . TYR A 1 175 ? -11.992 -8.922 17.389 1.00 97.25 175 TYR A O 1
ATOM 1175 N N . GLN A 1 176 ? -12.440 -7.059 18.533 1.00 96.56 176 GLN A N 1
ATOM 1176 C CA . GLN A 1 176 ? -13.471 -7.667 19.403 1.00 96.56 176 GLN A CA 1
ATOM 1177 C C . GLN A 1 176 ? -14.892 -7.264 18.983 1.00 96.56 176 GLN A C 1
ATOM 1179 O O . GLN A 1 176 ? -15.787 -8.119 18.927 1.00 96.56 176 GLN A O 1
ATOM 1184 N N . ASP A 1 177 ? -15.087 -5.985 18.652 1.00 95.94 177 ASP A N 1
ATOM 1185 C CA . ASP A 1 177 ? -16.331 -5.392 18.155 1.00 95.94 177 ASP A CA 1
ATOM 1186 C C . ASP A 1 177 ? -16.054 -4.484 16.944 1.00 95.94 177 ASP A C 1
ATOM 1188 O O . ASP A 1 177 ? -15.165 -3.633 16.969 1.00 95.94 177 ASP A O 1
ATOM 1192 N N . LEU A 1 178 ? -16.818 -4.687 15.872 1.00 96.44 178 LEU A N 1
ATOM 1193 C CA . LEU A 1 178 ? -16.725 -3.940 14.613 1.00 96.44 178 LEU A CA 1
ATOM 1194 C C . LEU A 1 178 ? -18.100 -3.440 14.143 1.00 96.44 178 LEU A C 1
ATOM 1196 O O . LEU A 1 178 ? -18.241 -2.951 13.029 1.00 96.44 178 LEU A O 1
ATOM 1200 N N . SER A 1 179 ? -19.128 -3.543 14.992 1.00 95.75 179 SER A N 1
ATOM 1201 C CA . SER A 1 179 ? -20.511 -3.170 14.664 1.00 95.75 179 SER A CA 1
ATOM 1202 C C . SER A 1 179 ? -20.664 -1.715 14.198 1.00 95.75 179 SER A C 1
ATOM 1204 O O . SER A 1 179 ? -21.564 -1.410 13.419 1.00 95.75 179 SER A O 1
ATOM 1206 N N . GLY A 1 180 ? -19.765 -0.825 14.629 1.00 96.69 180 GLY A N 1
ATOM 1207 C CA . GLY A 1 180 ? -19.753 0.590 14.265 1.00 96.69 180 GLY A CA 1
ATOM 1208 C C . GLY A 1 180 ? -18.912 0.955 13.038 1.00 96.69 180 GLY A C 1
ATOM 1209 O O . GLY A 1 180 ? -18.727 2.149 12.803 1.00 96.69 180 GLY A O 1
ATOM 1210 N N . PHE A 1 181 ? -18.351 -0.004 12.291 1.00 98.19 181 PHE A N 1
ATOM 1211 C CA . PHE A 1 181 ? -17.463 0.267 11.153 1.00 98.19 181 PHE A CA 1
ATOM 1212 C C . PHE A 1 181 ? -17.853 -0.535 9.905 1.00 98.19 181 PHE A C 1
ATOM 1214 O O . PHE A 1 181 ? -18.136 -1.729 9.967 1.00 98.19 181 PHE A O 1
ATOM 1221 N N . ASN A 1 182 ? -17.828 0.111 8.736 1.00 97.44 182 ASN A N 1
ATOM 1222 C CA . ASN A 1 182 ? -18.158 -0.535 7.465 1.00 97.44 182 ASN A CA 1
ATOM 1223 C C . ASN A 1 182 ? -16.894 -1.053 6.753 1.00 97.44 182 ASN A C 1
ATOM 1225 O O . ASN A 1 182 ? -16.110 -0.264 6.223 1.00 97.44 182 ASN A O 1
ATOM 1229 N N . LEU A 1 183 ? -16.743 -2.379 6.660 1.00 97.06 183 LEU A N 1
ATOM 1230 C CA . LEU A 1 183 ? -15.602 -3.032 6.000 1.00 97.06 183 LEU A CA 1
ATOM 1231 C C . LEU A 1 183 ? -15.475 -2.736 4.501 1.00 97.06 183 LEU A C 1
ATOM 1233 O O . LEU A 1 183 ? -14.381 -2.875 3.959 1.00 97.06 183 LEU A O 1
ATOM 1237 N N . SER A 1 184 ? -16.526 -2.259 3.824 1.00 97.50 184 SER A N 1
ATOM 1238 C CA . SER A 1 184 ? -16.418 -1.828 2.423 1.00 97.50 184 SER A CA 1
ATOM 1239 C C . SER A 1 184 ? -15.500 -0.609 2.236 1.00 97.50 184 SER A C 1
ATOM 1241 O O . SER A 1 184 ? -15.190 -0.242 1.106 1.00 97.50 184 SER A O 1
ATOM 1243 N N . ARG A 1 185 ? -15.083 0.042 3.332 1.00 97.62 185 ARG A N 1
ATOM 1244 C CA . ARG A 1 185 ? -14.111 1.146 3.356 1.00 97.62 185 ARG A CA 1
ATOM 1245 C C . ARG A 1 185 ? -12.665 0.686 3.552 1.00 97.62 185 ARG A C 1
ATOM 1247 O O . ARG A 1 185 ? -11.776 1.515 3.734 1.00 97.62 185 ARG A O 1
ATOM 1254 N N . VAL A 1 186 ? -12.416 -0.619 3.528 1.00 98.75 186 VAL A N 1
ATOM 1255 C CA . VAL A 1 186 ? -11.070 -1.189 3.581 1.00 98.75 186 VAL A CA 1
ATOM 1256 C C . VAL A 1 186 ? -10.679 -1.619 2.173 1.00 98.75 186 VAL A C 1
ATOM 1258 O O . VAL A 1 186 ? -11.358 -2.439 1.561 1.00 98.75 186 VAL A O 1
ATOM 1261 N N . THR A 1 187 ? -9.596 -1.053 1.639 1.00 98.81 187 THR A N 1
ATOM 1262 C CA . THR A 1 187 ? -9.175 -1.292 0.251 1.00 98.81 187 THR A CA 1
ATOM 1263 C C . THR A 1 187 ? -7.696 -1.648 0.157 1.00 98.81 187 THR A C 1
ATOM 1265 O O . THR A 1 187 ? -6.841 -0.997 0.751 1.00 98.81 187 THR A O 1
ATOM 1268 N N . ALA A 1 188 ? -7.399 -2.698 -0.603 1.00 98.62 188 ALA A N 1
ATOM 1269 C CA . ALA A 1 188 ? -6.048 -3.106 -0.978 1.00 98.62 188 ALA A CA 1
ATOM 1270 C C . ALA A 1 188 ? -6.045 -3.506 -2.459 1.00 98.62 188 ALA A C 1
ATOM 1272 O O . ALA A 1 188 ? -5.619 -4.598 -2.825 1.00 98.62 188 ALA A O 1
ATOM 1273 N N . VAL A 1 189 ? -6.616 -2.662 -3.316 1.00 98.81 189 VAL A N 1
ATOM 1274 C CA . VAL A 1 189 ? -6.749 -2.954 -4.747 1.00 98.81 189 VAL A CA 1
ATOM 1275 C C . VAL A 1 189 ? -5.426 -2.757 -5.477 1.00 98.81 189 VAL A C 1
ATOM 1277 O O . VAL A 1 189 ? -4.589 -1.951 -5.063 1.00 98.81 189 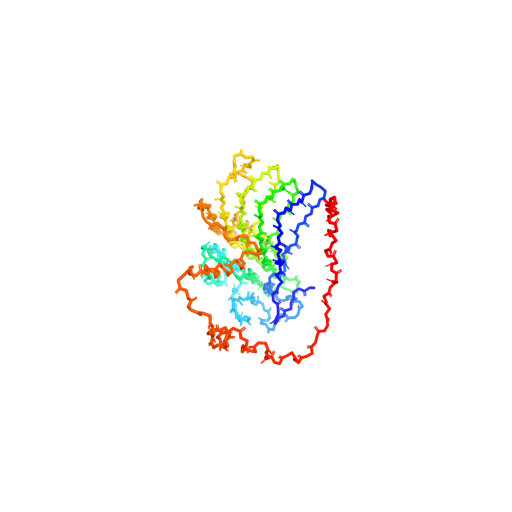VAL A O 1
ATOM 1280 N N . GLY A 1 190 ? -5.227 -3.500 -6.562 1.00 98.75 190 GLY A N 1
ATOM 1281 C CA . GLY A 1 190 ? -4.122 -3.250 -7.478 1.00 98.75 190 GLY A CA 1
ATOM 1282 C C . GLY A 1 190 ? -4.312 -1.939 -8.242 1.00 98.75 190 GLY A C 1
ATOM 1283 O O . GLY A 1 190 ? -5.433 -1.475 -8.449 1.00 98.75 190 GLY A O 1
ATOM 1284 N N . GLY A 1 191 ? -3.204 -1.333 -8.649 1.00 98.62 191 GLY A N 1
ATOM 1285 C CA . GLY A 1 191 ? -3.206 -0.150 -9.495 1.00 98.62 191 GLY A CA 1
ATOM 1286 C C . GLY A 1 191 ? -3.532 -0.484 -10.949 1.00 98.62 191 GLY A C 1
ATOM 1287 O O . GLY A 1 191 ? -3.306 -1.595 -11.429 1.00 98.62 191 GLY A O 1
ATOM 1288 N N . TYR A 1 192 ? -4.027 0.506 -11.677 1.00 98.00 192 TYR A N 1
ATOM 1289 C CA . TYR A 1 192 ? -4.303 0.422 -13.107 1.00 98.00 192 TYR A CA 1
ATOM 1290 C C . TYR A 1 192 ? -3.015 0.528 -13.941 1.00 98.00 192 TYR A C 1
ATOM 1292 O O . TYR A 1 192 ? -2.117 1.301 -13.601 1.00 98.00 192 TYR A O 1
ATOM 1300 N N . GLY A 1 193 ? -2.936 -0.230 -15.038 1.00 96.38 193 GLY A N 1
ATOM 1301 C CA . GLY A 1 193 ? -1.921 -0.066 -16.081 1.00 96.38 193 GLY A CA 1
ATOM 1302 C C . GLY A 1 193 ? -2.531 0.623 -17.301 1.00 96.38 193 GLY A C 1
ATOM 1303 O O . GLY A 1 193 ? -3.515 0.147 -17.862 1.00 96.38 193 GLY A O 1
ATOM 1304 N N . GLY A 1 194 ? -1.991 1.771 -17.699 1.00 92.88 194 GLY A N 1
ATOM 1305 C CA . GLY A 1 194 ? -2.487 2.530 -18.844 1.00 92.88 194 GLY A CA 1
ATOM 1306 C C . GLY A 1 194 ? -1.854 2.114 -20.172 1.00 92.88 194 GLY A C 1
ATOM 1307 O O . GLY A 1 194 ? -0.883 1.358 -20.227 1.00 92.88 194 GLY A O 1
ATOM 1308 N N . GLY A 1 195 ? -2.456 2.566 -21.277 1.00 85.81 195 GLY A N 1
ATOM 1309 C CA . GLY A 1 195 ? -1.979 2.251 -22.630 1.00 85.81 195 GLY A CA 1
ATOM 1310 C C . GLY A 1 195 ? -2.020 0.758 -22.987 1.00 85.81 195 GLY A C 1
ATOM 1311 O O . GLY A 1 195 ? -1.198 0.305 -23.774 1.00 85.81 195 GLY A O 1
ATOM 1312 N N . GLY A 1 196 ? -2.933 -0.013 -22.381 1.00 89.06 196 GLY A N 1
ATOM 1313 C CA . GLY A 1 196 ? -3.055 -1.462 -22.593 1.00 89.06 196 GLY A CA 1
ATOM 1314 C C . GLY A 1 196 ? -2.088 -2.316 -21.765 1.00 89.06 196 GLY A C 1
ATOM 1315 O O . GLY A 1 196 ? -2.028 -3.528 -21.964 1.00 89.06 196 GLY A O 1
ATOM 1316 N N . ARG A 1 197 ? -1.332 -1.712 -20.837 1.00 95.19 197 ARG A N 1
ATOM 1317 C CA . ARG A 1 197 ? -0.426 -2.442 -19.940 1.00 95.19 197 ARG A CA 1
ATOM 1318 C C . ARG A 1 197 ? -1.197 -3.121 -18.804 1.00 95.19 197 ARG A C 1
ATOM 1320 O O . ARG A 1 197 ? -2.225 -2.600 -18.373 1.00 95.19 197 ARG A O 1
ATOM 1327 N N . PRO A 1 198 ?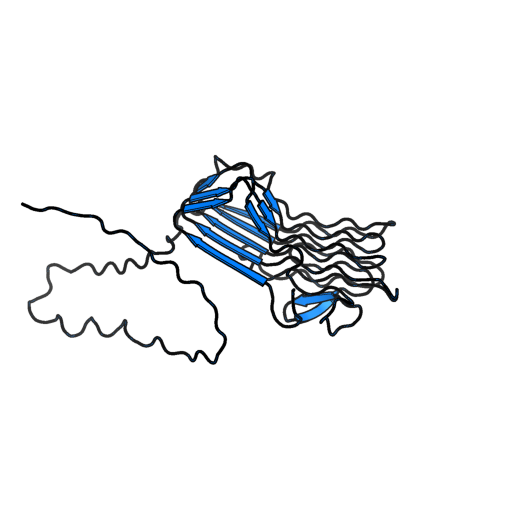 -0.720 -4.261 -18.277 1.00 97.88 198 PRO A N 1
ATOM 1328 C CA . PRO A 1 198 ? -1.431 -4.959 -17.212 1.00 97.88 198 PRO A CA 1
ATOM 1329 C C . PRO A 1 198 ? -1.553 -4.127 -15.928 1.00 97.88 198 PRO A C 1
ATOM 1331 O O . PRO A 1 198 ? -0.610 -3.457 -15.496 1.00 97.88 198 PRO A O 1
ATOM 1334 N N . GLY A 1 199 ? -2.720 -4.206 -15.287 1.00 98.44 199 GLY A N 1
ATOM 1335 C CA . GLY A 1 199 ? -2.909 -3.729 -13.918 1.00 98.44 199 GLY A CA 1
ATOM 1336 C C . GLY A 1 199 ? -2.238 -4.648 -12.895 1.00 98.44 199 GLY A C 1
ATOM 1337 O O . GLY A 1 199 ? -1.908 -5.799 -13.189 1.00 98.44 199 GLY A O 1
ATOM 1338 N N . GLY A 1 200 ? -2.045 -4.134 -11.684 1.00 98.69 200 GLY A N 1
ATOM 1339 C CA . GLY A 1 200 ? -1.652 -4.948 -10.542 1.00 98.69 200 GLY A CA 1
ATOM 1340 C C . GLY A 1 200 ? -2.821 -5.789 -10.033 1.00 98.69 200 GLY A C 1
ATOM 1341 O O . GLY A 1 200 ? -3.987 -5.421 -10.169 1.00 98.69 200 GLY A O 1
ATOM 1342 N N . GLN A 1 201 ? -2.508 -6.916 -9.410 1.00 98.81 201 GLN A N 1
ATOM 1343 C CA . GLN A 1 201 ? -3.482 -7.729 -8.695 1.00 98.81 201 GLN A CA 1
ATOM 1344 C C . GLN A 1 201 ? -3.834 -7.084 -7.353 1.00 98.81 201 GLN A C 1
ATOM 1346 O O . GLN A 1 201 ? -3.018 -6.386 -6.740 1.00 98.81 201 GLN A O 1
ATOM 1351 N N . ASN A 1 202 ? -5.045 -7.363 -6.873 1.00 98.81 202 ASN A N 1
ATOM 1352 C CA . ASN A 1 202 ? -5.453 -6.990 -5.524 1.00 98.81 202 ASN A CA 1
ATOM 1353 C C . ASN A 1 202 ? -4.571 -7.688 -4.486 1.00 98.81 202 ASN A C 1
ATOM 1355 O O . ASN A 1 202 ? -4.107 -8.810 -4.684 1.00 98.81 202 ASN A O 1
ATOM 1359 N N . GLY A 1 203 ? -4.343 -6.991 -3.384 1.00 98.62 203 GLY A N 1
ATOM 1360 C CA . GLY A 1 203 ? -3.657 -7.517 -2.225 1.00 98.62 203 GLY A CA 1
ATOM 1361 C C . GLY A 1 203 ? -4.589 -8.267 -1.283 1.00 98.62 203 GLY A C 1
ATOM 1362 O O . GLY A 1 203 ? -5.690 -8.680 -1.651 1.00 98.62 203 GLY A O 1
ATOM 1363 N N . SER A 1 204 ? -4.138 -8.446 -0.046 1.00 98.69 204 SER A N 1
ATOM 1364 C CA . SER A 1 204 ? -4.856 -9.232 0.958 1.00 98.69 204 SER A CA 1
ATOM 1365 C C . SER A 1 204 ? -5.474 -8.340 2.026 1.00 98.69 204 SER A C 1
ATOM 1367 O O . SER A 1 204 ? -4.782 -7.494 2.593 1.00 98.69 204 SER A O 1
ATOM 1369 N N . ILE A 1 205 ? -6.739 -8.591 2.353 1.00 98.62 205 ILE A N 1
ATOM 1370 C CA . ILE A 1 205 ? -7.419 -8.015 3.514 1.00 98.62 205 ILE A CA 1
ATOM 1371 C C . ILE A 1 205 ? -7.844 -9.176 4.413 1.00 98.62 205 ILE A C 1
ATOM 1373 O O . ILE A 1 205 ? -8.641 -10.016 4.002 1.00 98.62 205 ILE A O 1
ATOM 1377 N N . LEU A 1 206 ? -7.294 -9.227 5.622 1.00 98.31 206 LEU A N 1
ATOM 1378 C CA . LEU A 1 206 ? -7.675 -10.161 6.671 1.00 98.31 206 LEU A CA 1
ATOM 1379 C C . LEU A 1 206 ? -8.476 -9.422 7.739 1.00 98.31 206 LEU A C 1
ATOM 1381 O O . LEU A 1 206 ? -8.052 -8.371 8.217 1.00 98.31 206 LEU A O 1
ATOM 1385 N N . VAL A 1 207 ? -9.610 -9.993 8.132 1.00 97.88 207 VAL A N 1
ATOM 1386 C CA . VAL A 1 207 ? -10.463 -9.467 9.198 1.00 97.88 207 VAL A CA 1
ATOM 1387 C C . VAL A 1 207 ? -10.807 -10.627 10.124 1.00 97.88 207 VAL A C 1
ATOM 1389 O O . VAL A 1 207 ? -11.535 -11.536 9.733 1.00 97.88 207 VAL A O 1
ATOM 1392 N N . GLU A 1 208 ? -10.241 -10.628 11.328 1.00 96.62 208 GLU A N 1
ATOM 1393 C CA . GLU A 1 208 ? -10.369 -11.719 12.298 1.00 96.62 208 GLU A CA 1
ATOM 1394 C C . GLU A 1 208 ? -10.851 -11.182 13.649 1.00 96.62 208 GLU A C 1
ATOM 1396 O O . GLU A 1 208 ? -10.353 -10.179 14.162 1.00 96.62 208 GLU A O 1
ATOM 1401 N N . ARG A 1 209 ? -11.836 -11.861 14.244 1.00 94.75 209 ARG A N 1
ATOM 1402 C CA . ARG A 1 209 ? -12.307 -11.532 15.589 1.00 94.75 209 ARG A CA 1
ATOM 1403 C C . ARG A 1 209 ? -11.431 -12.232 16.629 1.00 94.75 209 ARG A C 1
ATOM 1405 O O . ARG A 1 209 ? -11.309 -13.455 16.589 1.00 94.75 209 ARG A O 1
ATOM 1412 N N . THR A 1 210 ? -10.896 -11.494 17.596 1.00 86.94 210 THR A N 1
ATOM 1413 C CA . THR A 1 210 ? -10.021 -12.026 18.651 1.00 86.94 210 THR A CA 1
ATOM 1414 C C . THR A 1 210 ? -10.657 -11.817 20.017 1.00 86.94 210 THR A C 1
ATOM 1416 O O . THR A 1 210 ? -10.982 -10.696 20.380 1.00 86.94 210 THR A O 1
ATOM 1419 N N . PHE A 1 211 ? -10.805 -12.877 20.812 1.00 68.12 211 PHE A N 1
ATOM 1420 C CA . PHE A 1 211 ? -11.426 -12.796 22.145 1.00 68.12 211 PHE A CA 1
ATOM 1421 C C . PHE A 1 211 ? -10.445 -12.438 23.276 1.00 68.12 211 PHE A C 1
ATOM 1423 O O . PHE A 1 211 ? -10.874 -12.163 24.392 1.00 68.12 211 PHE A O 1
ATOM 1430 N N . ALA A 1 212 ? -9.143 -12.387 22.987 1.00 61.31 212 ALA A N 1
ATOM 1431 C CA . ALA A 1 212 ? -8.101 -11.953 23.911 1.00 61.31 212 ALA A CA 1
ATOM 1432 C C . ALA A 1 212 ? -7.150 -10.987 23.193 1.00 61.31 212 ALA A C 1
ATOM 1434 O O . ALA A 1 212 ? -6.272 -11.411 22.449 1.00 61.31 212 ALA A O 1
ATOM 1435 N N . MET A 1 213 ? -7.340 -9.687 23.412 1.00 58.75 213 MET A N 1
ATOM 1436 C CA . MET A 1 213 ? -6.276 -8.708 23.203 1.00 58.75 213 MET A CA 1
ATOM 1437 C C . MET A 1 213 ? -5.707 -8.384 24.570 1.00 58.75 213 MET A C 1
ATOM 1439 O O . MET A 1 213 ? -6.454 -7.999 25.469 1.00 58.75 213 MET A O 1
ATOM 1443 N N . LEU A 1 214 ? -4.401 -8.569 24.733 1.00 54.59 214 LEU A N 1
ATOM 1444 C CA . LEU A 1 214 ? -3.708 -8.057 25.904 1.00 54.59 214 LEU A CA 1
ATOM 1445 C C . LEU A 1 214 ? -3.712 -6.527 25.784 1.00 54.59 214 LEU A C 1
ATOM 1447 O O . LEU A 1 214 ? -3.234 -6.020 24.764 1.00 54.59 214 LEU A O 1
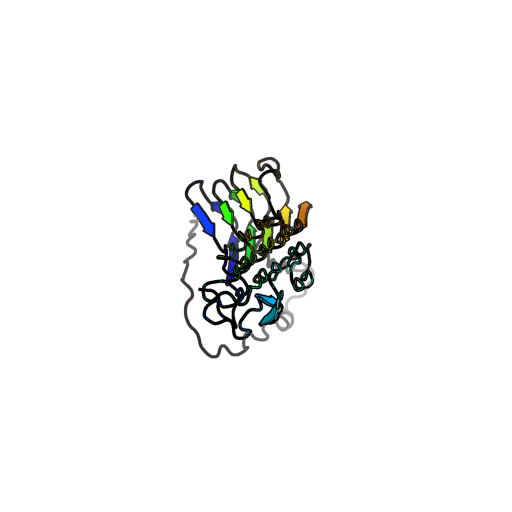ATOM 1451 N N . PRO A 1 215 ? -4.284 -5.775 26.744 1.00 50.56 215 PRO A N 1
ATOM 1452 C CA . PRO A 1 215 ? -4.158 -4.329 26.706 1.00 50.56 215 PRO A CA 1
ATOM 1453 C C . PRO A 1 215 ? -2.670 -3.933 26.673 1.00 50.56 215 PRO A C 1
ATOM 1455 O O . PRO A 1 215 ? -1.838 -4.665 27.218 1.00 50.56 215 PRO A O 1
ATOM 1458 N N . PRO A 1 216 ? -2.320 -2.778 26.074 1.00 52.72 216 PRO A N 1
ATOM 1459 C CA . PRO A 1 216 ? -0.937 -2.298 25.982 1.00 52.72 216 PRO A CA 1
ATOM 1460 C C . PRO A 1 216 ? -0.156 -2.349 27.302 1.00 52.72 216 PRO A C 1
ATOM 1462 O O . PRO A 1 216 ? 1.058 -2.543 27.293 1.00 52.72 216 PRO A O 1
ATOM 1465 N N . ASP A 1 217 ? -0.875 -2.235 28.423 1.00 51.50 217 ASP A N 1
ATOM 1466 C CA . ASP A 1 217 ? -0.326 -2.156 29.774 1.00 51.50 217 ASP A CA 1
ATOM 1467 C C . ASP A 1 217 ? -0.499 -3.443 30.609 1.00 51.50 217 ASP A C 1
ATOM 1469 O O . ASP A 1 217 ? -0.139 -3.452 31.788 1.00 51.50 217 ASP A O 1
ATOM 1473 N N . SER A 1 218 ? -1.022 -4.556 30.068 1.00 45.06 218 SER A N 1
ATOM 1474 C CA . SER A 1 218 ? -1.176 -5.793 30.856 1.00 45.06 218 SER A CA 1
ATOM 1475 C C . SER A 1 218 ? 0.140 -6.556 31.011 1.00 45.06 218 SER A C 1
ATOM 1477 O O . SER A 1 218 ? 0.331 -7.631 30.443 1.00 45.06 218 SER A O 1
ATOM 1479 N N . ILE A 1 219 ? 1.026 -6.040 31.859 1.00 41.84 219 ILE A N 1
ATOM 1480 C CA . ILE A 1 219 ? 1.884 -6.893 32.682 1.00 41.84 219 ILE A CA 1
ATOM 1481 C C . ILE A 1 219 ? 1.223 -6.994 34.061 1.00 41.84 219 ILE A C 1
ATOM 1483 O O . ILE A 1 219 ? 1.721 -6.453 35.045 1.00 41.84 219 ILE A O 1
ATOM 1487 N N . GLU A 1 220 ? 0.102 -7.711 34.172 1.00 40.62 220 GLU A N 1
ATOM 1488 C CA . GLU A 1 220 ? -0.315 -8.182 35.494 1.00 40.62 220 GLU A CA 1
ATOM 1489 C C . GLU A 1 220 ? 0.538 -9.395 35.860 1.00 40.62 220 GLU A C 1
ATOM 1491 O O . GLU A 1 220 ? 0.229 -10.546 35.553 1.00 40.62 220 GLU A O 1
ATOM 1496 N N . THR A 1 221 ? 1.652 -9.136 36.543 1.00 37.50 221 THR A N 1
ATOM 1497 C CA . THR A 1 221 ? 2.318 -10.194 37.304 1.00 37.50 221 THR A CA 1
ATOM 1498 C C . THR A 1 221 ? 1.478 -10.433 38.551 1.00 37.50 221 THR A C 1
ATOM 1500 O O . THR A 1 221 ? 1.747 -9.872 39.610 1.00 37.50 221 THR A O 1
ATOM 1503 N N . ARG A 1 222 ? 0.416 -11.232 38.430 1.00 37.06 222 ARG A N 1
ATOM 1504 C CA . ARG A 1 222 ? -0.393 -11.633 39.579 1.00 37.06 222 ARG A CA 1
ATOM 1505 C C . ARG A 1 222 ? 0.395 -12.671 40.381 1.00 37.06 222 ARG A C 1
ATOM 1507 O O . ARG A 1 222 ? 0.284 -13.869 40.147 1.00 37.06 222 ARG A O 1
ATOM 1514 N N . ILE A 1 223 ? 1.240 -12.209 41.303 1.00 38.62 223 ILE A N 1
ATOM 1515 C CA . ILE A 1 223 ? 1.795 -13.071 42.351 1.00 38.62 223 ILE A CA 1
ATOM 1516 C C . ILE A 1 223 ? 0.671 -13.271 43.366 1.00 38.62 223 ILE A C 1
ATOM 1518 O O . ILE A 1 223 ? 0.409 -12.404 44.197 1.00 38.62 223 ILE A O 1
ATOM 1522 N N . THR A 1 224 ? -0.040 -14.392 43.279 1.00 34.22 224 THR A N 1
ATOM 1523 C CA . THR A 1 224 ? -0.934 -14.817 44.357 1.00 34.22 224 THR A CA 1
ATOM 1524 C C . THR A 1 224 ? -0.076 -15.190 45.561 1.00 34.22 224 THR A C 1
ATOM 1526 O O . THR A 1 224 ? 0.736 -16.113 45.480 1.00 34.22 224 THR A O 1
ATOM 1529 N N . LYS A 1 225 ? -0.235 -14.469 46.674 1.00 39.50 225 LYS A N 1
ATOM 1530 C CA . LYS A 1 225 ? 0.293 -14.900 47.970 1.00 39.50 225 LYS A CA 1
ATOM 1531 C C . LYS A 1 225 ? -0.432 -16.196 48.339 1.00 39.50 225 LYS A C 1
ATOM 1533 O O . LYS A 1 225 ? -1.658 -16.205 48.369 1.00 39.50 225 LYS A O 1
ATOM 1538 N N . ASN A 1 226 ? 0.299 -17.284 48.562 1.00 38.62 226 ASN A N 1
ATOM 1539 C CA . ASN A 1 226 ? -0.295 -18.475 49.155 1.00 38.62 226 ASN A CA 1
ATOM 1540 C C . ASN A 1 226 ? -0.420 -18.203 50.658 1.00 38.62 226 ASN A C 1
ATOM 1542 O O . ASN A 1 226 ? 0.567 -17.854 51.304 1.00 38.62 226 ASN A O 1
ATOM 1546 N N . GLU A 1 227 ? -1.621 -18.309 51.219 1.00 46.38 227 GLU A N 1
ATOM 1547 C CA . GLU A 1 227 ? -1.893 -17.974 52.629 1.00 46.38 227 GLU A CA 1
ATOM 1548 C C . GLU A 1 227 ? -1.279 -18.982 53.622 1.00 46.38 227 GLU A C 1
ATOM 1550 O O . GLU A 1 227 ? -1.413 -18.823 54.830 1.00 46.38 227 GLU A O 1
ATOM 1555 N N . ASN A 1 228 ? -0.531 -19.970 53.117 1.00 43.81 228 ASN A N 1
ATOM 1556 C CA . ASN A 1 228 ? 0.123 -21.024 53.891 1.00 43.81 228 ASN A CA 1
ATOM 1557 C C . ASN A 1 228 ? 1.663 -20.909 53.961 1.00 43.81 228 ASN A C 1
ATOM 1559 O O . ASN A 1 228 ? 2.310 -21.854 54.410 1.00 43.81 228 ASN A O 1
ATOM 1563 N N . ASP A 1 229 ? 2.274 -19.799 53.528 1.00 44.00 229 ASP A N 1
ATOM 1564 C CA . ASP A 1 229 ? 3.736 -19.642 53.622 1.00 44.00 229 ASP A CA 1
ATOM 1565 C C . ASP A 1 229 ? 4.174 -19.236 55.055 1.00 44.00 229 ASP A C 1
ATOM 1567 O O . ASP A 1 229 ? 3.692 -18.227 55.582 1.00 44.00 229 ASP A O 1
ATOM 1571 N N . PRO A 1 230 ? 5.096 -19.980 55.706 1.00 43.88 230 PRO A N 1
ATOM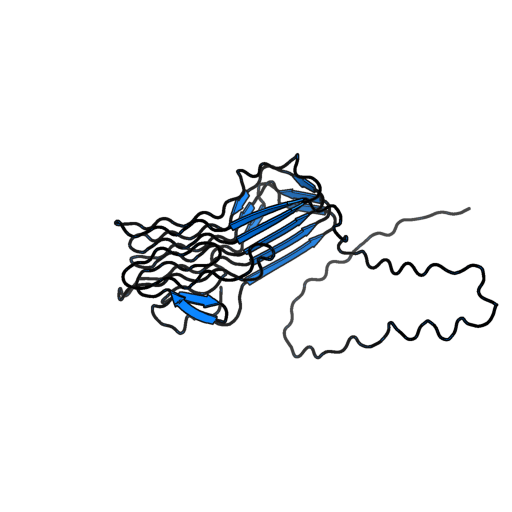 1572 C CA . PRO A 1 230 ? 5.554 -19.683 57.063 1.00 43.88 230 PRO A CA 1
ATOM 1573 C C . PRO A 1 230 ? 6.366 -18.371 57.142 1.00 43.88 230 PRO A C 1
ATOM 1575 O O . PRO A 1 230 ? 7.022 -17.975 56.171 1.00 43.88 230 PRO A O 1
ATOM 1578 N N . PRO A 1 231 ? 6.365 -17.679 58.301 1.00 40.22 231 PRO A N 1
ATOM 1579 C CA . PRO A 1 231 ? 7.028 -16.388 58.448 1.00 40.22 231 PRO A CA 1
ATOM 1580 C C . PRO A 1 231 ? 8.553 -16.555 58.400 1.00 40.22 231 PRO A C 1
ATOM 1582 O O . PRO A 1 231 ? 9.158 -17.056 59.342 1.00 40.22 231 PRO A O 1
ATOM 1585 N N . GLY A 1 232 ? 9.180 -16.139 57.293 1.00 45.44 232 GLY A N 1
ATOM 1586 C CA . GLY A 1 232 ? 10.645 -16.103 57.173 1.00 45.44 232 GLY A CA 1
ATOM 1587 C C . GLY A 1 232 ? 11.248 -16.260 55.771 1.00 45.44 232 GLY A C 1
ATOM 1588 O O . GLY A 1 232 ? 12.426 -15.970 55.608 1.00 45.44 232 GLY A O 1
ATOM 1589 N N . GLN A 1 233 ? 10.491 -16.649 54.736 1.00 39.00 233 GLN A N 1
ATOM 1590 C CA . GLN A 1 233 ? 11.037 -16.866 53.376 1.00 39.00 233 GLN A CA 1
ATOM 1591 C C . GLN A 1 233 ? 10.727 -15.747 52.359 1.00 39.00 233 GLN A C 1
ATOM 1593 O O . GLN A 1 233 ? 10.464 -15.998 51.185 1.00 39.00 233 GLN A O 1
ATOM 1598 N N . LEU A 1 234 ? 10.787 -14.479 52.771 1.00 42.19 234 LEU A N 1
ATOM 1599 C CA . LEU A 1 234 ? 10.605 -13.340 51.851 1.00 42.19 234 LEU A CA 1
ATOM 1600 C C . LEU A 1 234 ? 11.864 -12.979 51.028 1.00 42.19 234 LEU A C 1
ATOM 1602 O O . LEU A 1 234 ? 11.789 -12.108 50.166 1.00 42.19 234 LEU A O 1
ATOM 1606 N N . GLY A 1 235 ? 13.002 -13.646 51.256 1.00 35.66 235 GLY A N 1
ATOM 1607 C CA . GLY A 1 235 ? 14.299 -13.261 50.680 1.00 35.66 235 GLY A CA 1
ATOM 1608 C C . GLY A 1 235 ? 14.684 -13.879 49.330 1.00 35.66 235 GLY A C 1
ATOM 1609 O O . GLY A 1 235 ? 15.527 -13.309 48.647 1.00 35.66 235 GLY A O 1
ATOM 1610 N N . GLU A 1 236 ? 14.090 -15.002 48.906 1.00 36.12 236 GLU A N 1
ATOM 1611 C CA . GLU A 1 236 ? 14.674 -15.804 47.805 1.00 36.12 236 GLU A CA 1
ATOM 1612 C C . GLU A 1 236 ? 13.800 -15.992 46.557 1.00 36.12 236 GLU A C 1
ATOM 1614 O O . GLU A 1 236 ? 14.286 -16.460 45.530 1.00 36.12 236 GLU A O 1
ATOM 1619 N N . LYS A 1 237 ? 12.537 -15.548 46.563 1.00 33.62 237 LYS A N 1
ATOM 1620 C CA . LYS A 1 237 ? 11.683 -15.579 45.355 1.00 33.62 237 LYS A CA 1
ATOM 1621 C C . LYS A 1 237 ? 11.711 -14.291 44.515 1.00 33.62 237 LYS A C 1
ATOM 1623 O O . LYS A 1 237 ? 11.033 -14.223 43.493 1.00 33.62 237 LYS A O 1
ATOM 1628 N N . MET A 1 238 ? 12.524 -13.291 44.877 1.00 35.72 238 MET A N 1
ATOM 1629 C CA . MET A 1 238 ? 12.705 -12.053 44.090 1.00 35.72 238 MET A CA 1
ATOM 1630 C C . MET A 1 238 ? 13.837 -12.110 43.045 1.00 35.72 238 MET A C 1
ATOM 1632 O O . MET A 1 238 ? 14.084 -11.118 42.362 1.00 35.72 238 MET A O 1
ATOM 1636 N N . T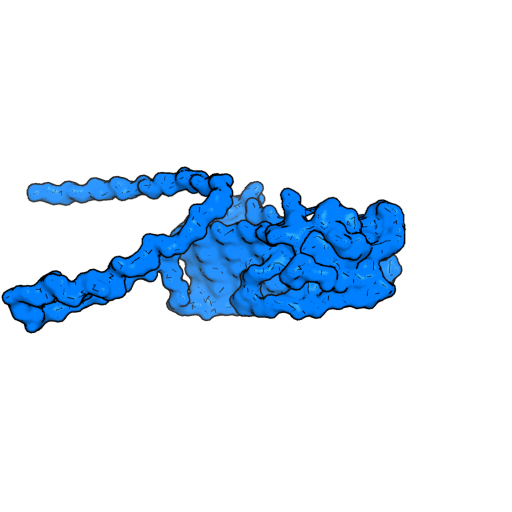HR A 1 239 ? 14.514 -13.245 42.859 1.00 27.88 239 THR A N 1
ATOM 1637 C CA . THR A 1 239 ? 15.761 -13.294 42.062 1.00 27.88 239 THR A CA 1
ATOM 1638 C C . THR A 1 239 ? 15.579 -13.766 40.611 1.00 27.88 239 THR A C 1
ATOM 1640 O O . THR A 1 239 ? 16.551 -14.105 39.949 1.00 27.88 239 THR A O 1
ATOM 1643 N N . ALA A 1 240 ? 14.358 -13.753 40.060 1.00 32.62 240 ALA A N 1
ATOM 1644 C CA . ALA A 1 240 ? 14.125 -14.144 38.657 1.00 32.62 240 ALA A CA 1
ATOM 1645 C C . ALA A 1 240 ? 13.548 -13.044 37.746 1.00 32.62 240 ALA A C 1
ATOM 1647 O O . ALA A 1 240 ? 13.201 -13.323 36.601 1.00 32.62 240 ALA A O 1
ATOM 1648 N N . ARG A 1 241 ? 13.450 -11.783 38.195 1.00 37.84 241 ARG A N 1
ATOM 1649 C CA . ARG A 1 241 ? 13.033 -10.656 37.331 1.00 37.84 241 ARG A CA 1
ATOM 1650 C C . ARG A 1 241 ? 13.786 -9.365 37.637 1.00 37.84 241 ARG A C 1
ATOM 1652 O O . ARG A 1 241 ? 13.193 -8.326 37.900 1.00 37.84 241 ARG A O 1
ATOM 1659 N N . LYS A 1 242 ? 15.115 -9.420 37.586 1.00 31.78 242 LYS A N 1
ATOM 1660 C CA . LYS A 1 242 ? 15.941 -8.216 37.417 1.00 31.78 242 LYS A CA 1
ATOM 1661 C C . LYS A 1 242 ? 17.284 -8.565 36.775 1.00 31.78 242 LYS A C 1
ATOM 1663 O O . LYS A 1 242 ? 18.334 -8.324 37.350 1.00 31.78 242 LYS A O 1
ATOM 1668 N N . ALA A 1 243 ? 17.241 -9.148 35.581 1.00 27.67 243 ALA A N 1
ATOM 1669 C CA . ALA A 1 243 ? 18.408 -9.254 34.712 1.00 27.67 243 ALA A CA 1
ATOM 1670 C C . ALA A 1 243 ? 18.156 -8.394 33.464 1.00 27.67 243 ALA A C 1
ATOM 1672 O O . ALA A 1 243 ? 17.339 -8.757 32.625 1.00 27.67 243 ALA A O 1
ATOM 1673 N N . ALA A 1 244 ? 18.783 -7.209 33.475 1.00 30.39 244 ALA A N 1
ATOM 1674 C CA . ALA A 1 244 ? 19.217 -6.335 32.373 1.00 30.39 244 ALA A CA 1
ATOM 1675 C C . ALA A 1 244 ? 18.408 -6.378 31.051 1.00 30.39 244 ALA A C 1
ATOM 1677 O O . ALA A 1 244 ? 18.386 -7.388 30.363 1.00 30.39 244 ALA A O 1
ATOM 1678 N N . LYS A 1 245 ? 17.771 -5.312 30.540 1.00 32.06 245 LYS A N 1
ATOM 1679 C CA . LYS A 1 245 ? 18.054 -3.867 30.646 1.00 32.06 245 LYS A CA 1
ATOM 1680 C C . LYS A 1 245 ? 19.553 -3.567 30.633 1.00 32.06 245 LYS A C 1
ATOM 1682 O O . LYS A 1 245 ? 20.062 -3.114 31.640 1.00 32.06 245 LYS A O 1
ATOM 1687 N N . ASP A 1 246 ? 20.219 -3.942 29.539 1.00 32.28 246 ASP A N 1
ATOM 1688 C CA . ASP A 1 246 ? 21.401 -3.277 28.967 1.00 32.28 246 ASP A CA 1
ATOM 1689 C C . ASP A 1 246 ? 21.792 -3.975 27.651 1.00 32.28 246 ASP A C 1
ATOM 1691 O O . ASP A 1 246 ? 22.514 -4.968 27.628 1.00 32.28 246 ASP A O 1
ATOM 1695 N N . ALA A 1 247 ? 21.302 -3.448 26.528 1.00 27.03 247 ALA A N 1
ATOM 1696 C CA . ALA A 1 247 ? 21.873 -3.696 25.209 1.00 27.03 247 ALA A CA 1
ATOM 1697 C C . ALA A 1 247 ? 22.050 -2.336 24.522 1.00 27.03 247 ALA A C 1
ATOM 1699 O O . ALA A 1 247 ? 21.077 -1.672 24.174 1.00 27.03 247 ALA A O 1
ATOM 1700 N N . LYS A 1 248 ? 23.320 -1.920 24.447 1.00 24.94 248 LYS A N 1
ATOM 1701 C CA . LYS A 1 248 ? 23.896 -0.746 23.774 1.00 24.94 248 LYS A CA 1
ATOM 1702 C C . LYS A 1 248 ? 22.956 -0.006 22.814 1.00 24.94 248 LYS A C 1
ATOM 1704 O O . LYS A 1 248 ? 22.751 -0.423 21.678 1.00 24.94 248 LYS A O 1
ATOM 1709 N N . VAL A 1 249 ? 22.525 1.176 23.245 1.00 24.27 249 VAL A N 1
ATOM 1710 C CA . VAL A 1 249 ? 22.236 2.289 22.340 1.00 24.27 249 VAL A CA 1
ATOM 1711 C C . VAL A 1 249 ? 23.580 2.920 21.988 1.00 24.27 249 VAL A C 1
ATOM 1713 O O . VAL A 1 249 ? 24.236 3.512 22.843 1.00 24.27 249 VAL A O 1
ATOM 1716 N N . THR A 1 250 ? 24.007 2.775 20.738 1.00 26.42 250 THR A N 1
ATOM 1717 C CA . THR A 1 250 ? 24.970 3.691 20.125 1.00 26.42 250 THR A CA 1
ATOM 1718 C C . THR A 1 250 ? 24.173 4.576 19.173 1.00 26.42 250 THR A C 1
ATOM 1720 O O . THR A 1 250 ? 23.754 4.128 18.116 1.00 26.42 250 THR A O 1
ATOM 1723 N N . GLU A 1 251 ? 23.917 5.789 19.667 1.00 29.16 251 GLU A N 1
ATOM 1724 C CA . GLU A 1 251 ? 23.592 7.061 19.001 1.00 29.16 251 GLU A CA 1
ATOM 1725 C C . GLU A 1 251 ? 22.422 7.174 17.998 1.00 29.16 251 GLU A C 1
ATOM 1727 O O . GLU A 1 251 ? 22.367 6.507 16.971 1.00 29.16 251 GLU A O 1
ATOM 1732 N N . GLY A 1 252 ? 21.538 8.154 18.262 1.00 26.08 252 GLY A N 1
ATOM 1733 C CA . GLY A 1 252 ? 20.621 8.732 17.268 1.00 26.08 252 GLY A CA 1
ATOM 1734 C C . GLY A 1 252 ? 19.283 9.239 17.823 1.00 26.08 252 GLY A C 1
ATOM 1735 O O . GLY A 1 252 ? 18.260 8.588 17.664 1.00 26.08 252 GLY A O 1
ATOM 1736 N N . PHE A 1 253 ? 19.298 10.402 18.481 1.00 28.62 253 PHE A N 1
ATOM 1737 C CA . PHE A 1 253 ? 18.173 11.124 19.104 1.00 28.62 253 PHE A CA 1
ATOM 1738 C C . PHE A 1 253 ? 16.951 11.399 18.192 1.00 28.62 253 PHE A C 1
ATOM 1740 O O . PHE A 1 253 ? 17.117 11.962 17.116 1.00 28.62 253 PHE A O 1
ATOM 1747 N N . PHE A 1 254 ? 15.728 11.121 18.678 1.00 27.27 254 PHE A N 1
ATOM 1748 C CA . PHE A 1 254 ? 14.643 12.086 18.999 1.00 27.27 254 PHE A CA 1
ATOM 1749 C C . PHE A 1 254 ? 13.344 11.310 19.316 1.00 27.27 254 PHE A C 1
ATOM 1751 O O . PHE A 1 254 ? 12.735 10.722 18.427 1.00 27.27 254 PHE A O 1
ATOM 1758 N N . ALA A 1 255 ? 12.884 11.330 20.572 1.00 27.05 255 ALA A N 1
ATOM 1759 C CA . ALA A 1 255 ? 11.531 10.897 20.932 1.00 27.05 255 ALA A CA 1
ATOM 1760 C C . ALA A 1 255 ? 10.908 11.899 21.911 1.00 27.05 255 ALA A C 1
ATOM 1762 O O . ALA A 1 255 ? 11.458 12.198 22.971 1.00 27.05 255 ALA A O 1
ATOM 1763 N N . LEU A 1 256 ? 9.771 12.442 21.482 1.00 23.89 256 LEU A N 1
ATOM 1764 C CA . LEU A 1 256 ? 8.920 13.401 22.170 1.00 23.89 256 LEU A CA 1
ATOM 1765 C C . LEU A 1 256 ? 8.357 12.785 23.463 1.00 23.89 256 LEU A C 1
ATOM 1767 O O . LEU A 1 256 ? 7.772 11.706 23.447 1.00 23.89 256 LEU A O 1
ATOM 1771 N N . SER A 1 257 ? 8.542 13.489 24.579 1.00 24.53 257 SER A N 1
ATOM 1772 C CA . SER A 1 257 ? 7.998 13.146 25.897 1.00 24.53 257 SER A CA 1
ATOM 1773 C C . SER A 1 257 ? 6.493 13.417 25.946 1.00 24.53 257 SER A C 1
ATOM 1775 O O . SER A 1 257 ? 6.069 14.545 25.699 1.00 24.53 257 SER A O 1
ATOM 1777 N N . VAL A 1 258 ? 5.692 12.416 26.321 1.00 26.80 258 VAL A N 1
ATOM 1778 C CA . VAL A 1 258 ? 4.303 12.621 26.756 1.00 26.80 258 VAL A CA 1
ATOM 1779 C C . VAL A 1 258 ? 4.213 12.227 28.227 1.00 26.80 258 VAL A C 1
ATOM 1781 O O . VAL A 1 258 ? 4.370 11.062 28.589 1.00 26.80 258 VAL A O 1
ATOM 1784 N N . ARG A 1 259 ? 4.002 13.226 29.092 1.00 26.14 259 ARG A N 1
ATOM 1785 C CA . ARG A 1 259 ? 3.717 13.032 30.519 1.00 26.14 259 ARG A CA 1
ATOM 1786 C C . ARG A 1 259 ? 2.301 12.474 30.670 1.00 26.14 259 ARG A C 1
ATOM 1788 O O . ARG A 1 259 ? 1.343 13.133 30.280 1.00 26.14 259 ARG A O 1
ATOM 1795 N N . SER A 1 260 ? 2.171 11.297 31.277 1.00 28.30 260 SER A N 1
ATOM 1796 C CA . SER A 1 260 ? 0.889 10.823 31.803 1.00 28.30 260 SER A CA 1
ATOM 1797 C C . SER A 1 260 ? 0.590 11.566 33.105 1.00 28.30 260 SER A C 1
ATOM 1799 O O . SER A 1 260 ? 1.417 11.579 34.018 1.00 28.30 260 SER A O 1
ATOM 1801 N N . THR A 1 261 ? -0.570 12.220 33.174 1.00 32.06 261 THR A N 1
ATOM 1802 C CA . THR A 1 261 ? -1.074 12.869 34.389 1.00 32.06 261 THR A CA 1
ATOM 1803 C C . THR A 1 261 ? -2.346 12.141 34.796 1.00 32.06 261 THR A C 1
ATOM 1805 O O . THR A 1 261 ? -3.320 12.157 34.053 1.00 32.06 261 THR A O 1
ATOM 1808 N N . SER A 1 262 ? -2.347 11.520 35.973 1.00 31.31 262 SER A N 1
ATOM 1809 C CA . SER A 1 262 ? -3.575 11.220 36.710 1.00 31.31 262 SER A CA 1
ATOM 1810 C C . SER A 1 262 ? -3.240 11.145 38.196 1.00 31.31 262 SER A C 1
ATOM 1812 O O . SER A 1 262 ? -2.832 10.103 38.704 1.00 31.31 262 SER A O 1
ATOM 1814 N N . LEU A 1 263 ? -3.372 12.280 38.888 1.00 28.27 263 LEU A N 1
ATOM 1815 C CA . LEU A 1 263 ? -3.566 12.289 40.334 1.00 28.27 263 LEU A CA 1
ATOM 1816 C C . LEU A 1 263 ? -5.064 12.075 40.570 1.00 28.27 263 LEU A C 1
ATOM 1818 O O . LEU A 1 263 ? -5.869 12.930 40.207 1.00 28.27 263 LEU A O 1
ATOM 1822 N N . THR A 1 264 ? -5.434 10.955 41.183 1.00 29.36 264 THR A N 1
ATOM 1823 C CA . THR A 1 264 ? -6.770 10.783 41.756 1.00 29.36 264 THR A CA 1
ATOM 1824 C C . THR A 1 264 ? -6.640 10.835 43.268 1.00 29.36 264 THR A C 1
ATOM 1826 O O . THR A 1 264 ? -6.038 9.969 43.897 1.00 29.36 264 THR A O 1
ATOM 1829 N N . THR A 1 265 ? -7.181 11.909 43.828 1.00 30.52 265 THR A N 1
ATOM 1830 C CA . THR A 1 265 ? -7.424 12.130 45.248 1.00 30.52 265 THR A CA 1
ATOM 1831 C C . THR A 1 265 ? -8.207 10.954 45.832 1.00 30.52 265 THR A C 1
ATOM 1833 O O . THR A 1 265 ? -9.265 10.610 45.312 1.00 30.52 265 THR A O 1
ATOM 1836 N N . CYS A 1 266 ? -7.747 10.386 46.946 1.00 29.09 266 CYS A N 1
ATOM 1837 C CA . CYS A 1 266 ? -8.614 9.612 47.827 1.00 29.09 266 CYS A CA 1
ATOM 1838 C C . CYS A 1 266 ? -8.456 10.148 49.251 1.00 29.09 266 CYS A C 1
ATOM 1840 O O . CYS A 1 266 ? -7.412 9.978 49.877 1.00 29.09 266 CYS A O 1
ATOM 1842 N N . LEU A 1 267 ? -9.499 10.834 49.727 1.00 29.17 267 LEU A N 1
ATOM 1843 C CA . LEU A 1 267 ? -9.731 11.050 51.150 1.00 29.17 267 LEU A CA 1
ATOM 1844 C C . LEU A 1 267 ? -9.903 9.687 51.834 1.00 29.17 267 LEU A C 1
ATOM 1846 O O . LEU A 1 267 ? -10.613 8.823 51.319 1.00 29.17 267 LEU A O 1
ATOM 1850 N N . ALA A 1 268 ? -9.357 9.550 53.037 1.00 31.11 268 ALA A N 1
ATOM 1851 C CA . ALA A 1 268 ? -9.878 8.647 54.053 1.00 31.11 268 ALA A CA 1
ATOM 1852 C C . ALA A 1 268 ? -9.852 9.381 55.403 1.00 31.11 268 ALA A C 1
ATOM 1854 O O . ALA A 1 268 ? -8.945 10.172 55.654 1.00 31.11 268 ALA A O 1
ATOM 1855 N N . ARG A 1 269 ? -10.929 9.168 56.165 1.00 36.56 269 ARG A N 1
ATOM 1856 C CA . ARG A 1 269 ? -11.288 9.799 57.443 1.00 36.56 269 ARG A CA 1
ATOM 1857 C C . ARG A 1 269 ? -10.248 9.623 58.541 1.00 36.56 269 ARG A C 1
ATOM 1859 O O . ARG A 1 269 ? -9.612 8.548 58.559 1.00 36.56 269 ARG A O 1
#

Sequence (269 aa):
MPTATAGYKVDISANSLTIDSTSKVDVASRGFLGGKQPGNPFGRYGMTLGFQSGSTGTSGGSYGGLGGASEGSPNPTYGDLRNPNEVGSGGATSTHPSGLGGNGGGLVRISAGTFQLDGSILANGAGGIYEGAGGSGGGIRLEVGTLRGAGLIAANGGNGIYGSGGGGGRIAIYYQDLSGFNLSRVTAVGGYGGGGRPGGQNGSILVERTFAMLPPDSIETRITKNENDPPGQLGEKMTARKAAKDAKVTEGFFALSVRSTSLTTCLAR

pLDDT: mean 82.65, std 25.78, range [23.89, 98.94]

Secondary structure (DSSP, 8-state):
--BTTB--EEEEEEEEEEE-TT-EEE-TT-SSPPTT-TT-TTTTSPEEGGGEE---TTPPP-SSSPPPPSSS-PPPP-S-SSS--SPPPPP---S-TT-BPPPPP-EEEEEEEEEEESSEEE-PPPPPBTTPPPPPP-EEEEEEEEEEES-EEE-PPPPBSSSPPPPP-EEEEEEEEEEEE-GGGEE-PPPPBPTTPPPPPP-EEEEEE-S-PPPTT------PPPTT--TT--SSTTTTS---------S------------------